Protein AF-0000000074206663 (afdb_homodimer)

Organism: NCBI:txid88382

Secondary structure (DSSP, 8-state):
---BGGGTSEES--EEETTSBHHHHHHHHHHHT-SEEEEEETTEEEEEEEHHIIIIIIGGGT--TT-BGGGTS-S----B-TTSBHHHHHHHHHHHT-SEEEEEETTEEEEEEETGGGT----THHHHHHHHT-----/---BGGGTSEES--EEETTSBHHHHHHHHHHHT-SEEEEEETTEEEEEEEHHIIIIIIGGGT--TT-BGGGTS-S----B-TTSBHHHHHHHHHHHT-SEEEEEETTEEEEEEETGGGT----THHHHHHHHT-----

pLDDT: mean 84.91, std 20.39, range [25.02, 98.88]

Solvent-accessible surface area (backbone atoms only — not comparable to full-atom values): 14774 Å² total; per-residue (Å²): 132,86,62,27,33,62,77,50,36,47,65,71,51,55,70,42,51,34,79,36,28,39,25,58,51,19,36,52,26,47,76,67,71,45,60,60,32,39,28,20,62,85,66,39,76,40,32,54,41,35,40,57,40,50,28,46,59,21,25,37,69,69,41,40,47,76,36,41,40,49,81,54,36,50,75,83,49,61,68,39,47,44,79,42,42,40,69,58,51,51,51,53,28,59,75,68,70,48,61,64,32,47,22,32,58,88,66,39,70,52,19,38,38,38,61,74,56,54,66,60,72,63,64,71,55,55,71,54,45,69,60,59,65,66,65,76,82,124,131,85,61,27,34,62,77,48,35,48,64,70,52,55,70,41,52,33,78,37,29,39,25,57,51,20,36,51,26,47,77,67,70,45,61,60,32,38,26,20,62,84,66,40,76,39,32,54,40,37,41,56,40,50,28,47,59,21,25,36,68,71,40,41,48,76,34,40,40,49,80,55,35,49,73,82,48,61,69,39,48,44,78,42,41,38,68,60,50,49,50,52,28,60,75,65,70,48,60,63,31,46,22,33,59,89,65,38,70,50,18,38,36,39,60,74,56,53,65,60,72,63,64,72,55,54,71,52,44,68,61,58,64,64,65,77,82,122

Foldseek 3Di:
DFDWQLNQFAWDFAADEQFDWPQVVVVSCVVVVHQKHFYDDVLATQAMDGVVQCVVVAVVVPHDGGDGNNSRGDRPADEAERGHGLVVVLVVCVVVVHFKHFHDDPSDGTGMDGNVSSVPPPVPVVVVVVVPPPPPPD/DFDWQLNQFAWDFAADEQFDWPQVVVVSCVVVVHQKHFYDDVLATQAMDGVVQCVVVAVVVPHDGGDGNNSRGDRPADEAERGHGLVVVLVVCVVVVHFKHFHDDPSDGTGMDGNVSSVPPPVPCVVVVVVPPPPPPD

Radius of gyration: 21.11 Å; Cα contacts (8 Å, |Δi|>4): 535; chains: 2; bounding box: 47×52×62 Å

InterPro domains:
  IPR000644 CBS domain [PF00571] (5-55)
  IPR000644 CBS domain [PF00571] (69-119)
  IPR000644 CBS domain [PS51371] (9-65)
  IPR000644 CBS domain [PS51371] (73-131)
  IPR000644 CBS domain [SM00116] (12-59)
  IPR000644 CBS domain [SM00116] (76-123)
  IPR046342 CBS domain superfamily [G3DSA:3.10.580.10] (1-122)
  IPR046342 CBS domain superfamily [SSF54631] (4-118)
  IPR051257 Diverse Function CBS-Domain-Containing Protein [PTHR43080] (4-119)

Structure (mmCIF, N/CA/C/O backbone):
data_AF-0000000074206663-model_v1
#
loop_
_entity.id
_entity.type
_entity.pdbx_description
1 polymer 'CBS domain-containing protein'
#
loop_
_atom_site.group_PDB
_atom_site.id
_atom_site.type_symbol
_atom_site.label_atom_id
_atom_site.label_alt_id
_atom_site.label_comp_id
_atom_site.label_asym_id
_atom_site.label_entity_id
_atom_site.label_seq_id
_atom_site.pdbx_PDB_ins_code
_atom_site.Cartn_x
_atom_site.Cartn_y
_atom_site.Cartn_z
_atom_site.occupancy
_atom_site.B_iso_or_equiv
_atom_site.auth_seq_id
_atom_site.auth_comp_id
_atom_site.auth_asym_id
_atom_site.auth_atom_id
_atom_site.pdbx_PDB_model_num
ATOM 1 N N . MET A 1 1 ? 28.828 -16.859 -11.648 1 69 1 MET A N 1
ATOM 2 C CA . MET A 1 1 ? 27.531 -17.438 -11.977 1 69 1 MET A CA 1
ATOM 3 C C . MET A 1 1 ? 26.469 -16.344 -12.125 1 69 1 MET A C 1
ATOM 5 O O . MET A 1 1 ? 26.562 -15.297 -11.492 1 69 1 MET A O 1
ATOM 9 N N . VAL A 1 2 ? 25.625 -16.547 -13.227 1 87.75 2 VAL A N 1
ATOM 10 C CA . VAL A 1 2 ? 24.641 -15.508 -13.5 1 87.75 2 VAL A CA 1
ATOM 11 C C . VAL A 1 2 ? 23.562 -15.508 -12.406 1 87.75 2 VAL A C 1
ATOM 13 O O . VAL A 1 2 ? 23.109 -16.578 -11.984 1 87.75 2 VAL A O 1
ATOM 16 N N . GLN A 1 3 ? 23.359 -14.406 -11.797 1 93.81 3 GLN A N 1
ATOM 17 C CA . GLN A 1 3 ? 22.312 -14.297 -10.789 1 93.81 3 GLN A CA 1
ATOM 18 C C . GLN A 1 3 ? 20.938 -14.562 -11.391 1 93.81 3 GLN A C 1
ATOM 20 O O . GLN A 1 3 ? 20.594 -14.023 -12.453 1 93.81 3 GLN A O 1
ATOM 25 N N . THR A 1 4 ? 20.203 -15.469 -10.742 1 96.69 4 THR A N 1
ATOM 26 C CA . THR A 1 4 ? 18.875 -15.82 -11.242 1 96.69 4 THR A CA 1
ATOM 27 C C . THR A 1 4 ? 17.781 -15.227 -10.359 1 96.69 4 THR A C 1
ATOM 29 O O . THR A 1 4 ? 18.078 -14.664 -9.297 1 96.69 4 THR A O 1
ATOM 32 N N . VAL A 1 5 ? 16.531 -15.367 -10.82 1 96.81 5 VAL A N 1
ATOM 33 C CA . VAL A 1 5 ? 15.359 -14.891 -10.086 1 96.81 5 VAL A CA 1
ATOM 34 C C . VAL A 1 5 ? 15.281 -15.594 -8.734 1 96.81 5 VAL A C 1
ATOM 36 O O . VAL A 1 5 ? 14.969 -14.969 -7.719 1 96.81 5 VAL A O 1
ATOM 39 N N . ALA A 1 6 ? 15.625 -16.812 -8.672 1 96 6 ALA A N 1
ATOM 40 C CA . ALA A 1 6 ? 15.586 -17.594 -7.434 1 96 6 ALA A CA 1
ATOM 41 C C . ALA A 1 6 ? 16.5 -16.969 -6.375 1 96 6 ALA A C 1
ATOM 43 O O . ALA A 1 6 ? 16.219 -17.062 -5.18 1 96 6 ALA A O 1
ATOM 44 N N . ASP A 1 7 ? 17.453 -16.281 -6.785 1 95.56 7 ASP A N 1
ATOM 45 C CA . ASP A 1 7 ? 18.469 -15.727 -5.887 1 95.56 7 ASP A CA 1
ATOM 46 C C . ASP A 1 7 ? 17.969 -14.438 -5.242 1 95.56 7 ASP A C 1
ATOM 48 O O . ASP A 1 7 ? 18.5 -13.992 -4.227 1 95.56 7 ASP A O 1
ATOM 52 N N . VAL A 1 8 ? 16.906 -13.844 -5.84 1 94.81 8 VAL A N 1
ATOM 53 C CA . VAL A 1 8 ? 16.594 -12.484 -5.398 1 94.81 8 VAL A CA 1
ATOM 54 C C . VAL A 1 8 ? 15.117 -12.406 -4.992 1 94.81 8 VAL A C 1
ATOM 56 O O . VAL A 1 8 ? 14.695 -11.445 -4.344 1 94.81 8 VAL A O 1
ATOM 59 N N . MET A 1 9 ? 14.391 -13.391 -5.328 1 94.62 9 MET A N 1
ATOM 60 C CA . MET A 1 9 ? 12.953 -13.328 -5.082 1 94.62 9 MET A CA 1
ATOM 61 C C . MET A 1 9 ? 12.656 -13.477 -3.594 1 94.62 9 MET A C 1
ATOM 63 O O . MET A 1 9 ? 13.484 -13.977 -2.834 1 94.62 9 MET A O 1
ATOM 67 N N . THR A 1 10 ? 11.531 -12.984 -3.209 1 92.19 10 THR A N 1
ATOM 68 C CA . THR A 1 10 ? 10.961 -13.336 -1.915 1 92.19 10 THR A CA 1
ATOM 69 C C . THR A 1 10 ? 10.273 -14.695 -1.982 1 92.19 10 THR A C 1
ATOM 71 O O . THR A 1 10 ? 9.281 -14.859 -2.697 1 92.19 10 THR A O 1
ATOM 74 N N . PRO A 1 11 ? 10.727 -15.617 -1.233 1 93.62 11 PRO A N 1
ATOM 75 C CA . PRO A 1 11 ? 10.18 -16.969 -1.342 1 93.62 11 PRO A CA 1
ATOM 76 C C . PRO A 1 11 ? 8.891 -17.156 -0.549 1 93.62 11 PRO A C 1
ATOM 78 O O . PRO A 1 11 ? 8.547 -16.312 0.288 1 93.62 11 PRO A O 1
ATOM 81 N N . ALA A 1 12 ? 8.109 -18.281 -0.89 1 91.25 12 ALA A N 1
ATOM 82 C CA . ALA A 1 12 ? 6.922 -18.75 -0.179 1 91.25 12 ALA A CA 1
ATOM 83 C C . ALA A 1 12 ? 5.871 -17.641 -0.071 1 91.25 12 ALA A C 1
ATOM 85 O O . ALA A 1 12 ? 5.438 -17.297 1.03 1 91.25 12 ALA A O 1
ATOM 86 N N . PRO A 1 13 ? 5.469 -17.281 -1.243 1 93.81 13 PRO A N 1
ATOM 87 C CA . PRO A 1 13 ? 4.469 -16.219 -1.229 1 93.81 13 PRO A CA 1
ATOM 88 C C . PRO A 1 13 ? 3.123 -16.672 -0.667 1 93.8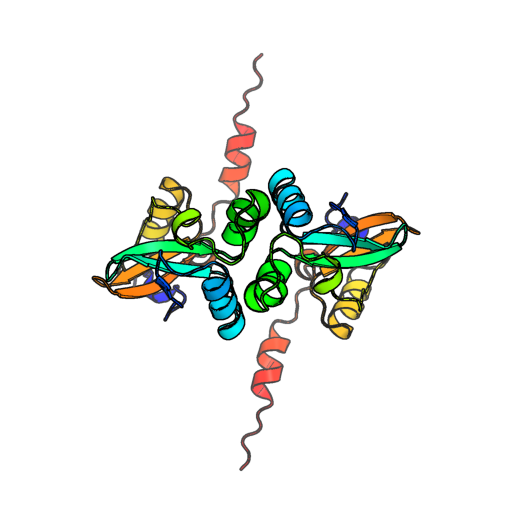1 13 PRO A C 1
ATOM 90 O O . PRO A 1 13 ? 2.756 -17.844 -0.81 1 93.81 13 PRO A O 1
ATOM 93 N N . THR A 1 14 ? 2.432 -15.797 -0.02 1 96 14 THR A N 1
ATOM 94 C CA . THR A 1 14 ? 1.049 -16.078 0.354 1 96 14 THR A CA 1
ATOM 95 C C . THR A 1 14 ? 0.145 -16.062 -0.876 1 96 14 THR A C 1
ATOM 97 O O . THR A 1 14 ? 0.248 -15.172 -1.722 1 96 14 THR A O 1
ATOM 100 N N . THR A 1 15 ? -0.724 -17.062 -0.984 1 95.38 15 THR A N 1
ATOM 101 C CA . THR A 1 15 ? -1.604 -17.188 -2.143 1 95.38 15 THR A CA 1
ATOM 102 C C . THR A 1 15 ? -3.064 -17.047 -1.73 1 95.38 15 THR A C 1
ATOM 104 O O . THR A 1 15 ? -3.402 -17.188 -0.553 1 95.38 15 THR A O 1
ATOM 107 N N . ILE A 1 16 ? -3.885 -16.719 -2.738 1 96.56 16 ILE A N 1
ATOM 108 C CA . ILE A 1 16 ? -5.32 -16.578 -2.516 1 96.56 16 ILE A CA 1
ATOM 109 C C . ILE A 1 16 ? -6.078 -16.984 -3.779 1 96.56 16 ILE A C 1
ATOM 111 O O . ILE A 1 16 ? -5.594 -16.781 -4.895 1 96.56 16 ILE A O 1
ATOM 115 N N . GLY A 1 17 ? -7.23 -17.578 -3.578 1 95.88 17 GLY A N 1
ATOM 116 C CA . GLY A 1 17 ? -8.07 -17.906 -4.719 1 95.88 17 GLY A CA 1
ATOM 117 C C . GLY A 1 17 ? -8.797 -16.703 -5.289 1 95.88 17 GLY A C 1
ATOM 118 O O . GLY A 1 17 ? -9.219 -15.812 -4.539 1 95.88 17 GLY A O 1
ATOM 119 N N . MET A 1 18 ? -9.039 -16.703 -6.621 1 94.19 18 MET A N 1
ATOM 120 C CA . MET A 1 18 ? -9.688 -15.586 -7.289 1 94.19 18 MET A CA 1
ATOM 121 C C . MET A 1 18 ? -11.125 -15.422 -6.812 1 94.19 18 MET A C 1
ATOM 123 O O . MET A 1 18 ? -11.703 -14.336 -6.941 1 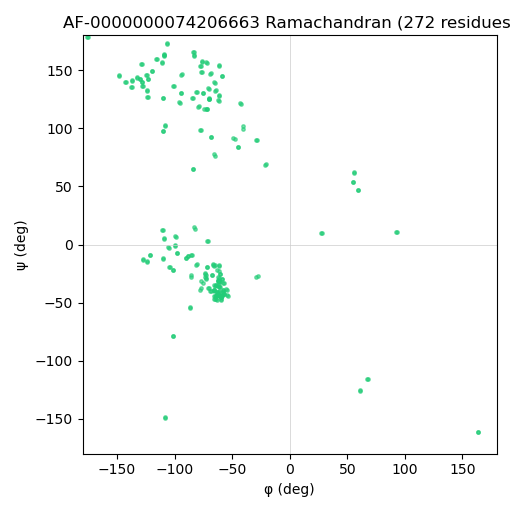94.19 18 MET A O 1
ATOM 127 N N . SER A 1 19 ? -11.656 -16.469 -6.191 1 96.94 19 SER A N 1
ATOM 128 C CA . SER A 1 19 ? -13.055 -16.438 -5.785 1 96.94 19 SER A CA 1
ATOM 129 C C . SER A 1 19 ? -13.195 -16.094 -4.305 1 96.94 19 SER A C 1
ATOM 131 O O . SER A 1 19 ? -14.305 -16.047 -3.775 1 96.94 19 SER A O 1
ATOM 133 N N . GLU A 1 20 ? -12.109 -15.914 -3.676 1 97.88 20 GLU A N 1
ATOM 134 C CA . GLU A 1 20 ? -12.156 -15.484 -2.281 1 97.88 20 GLU A CA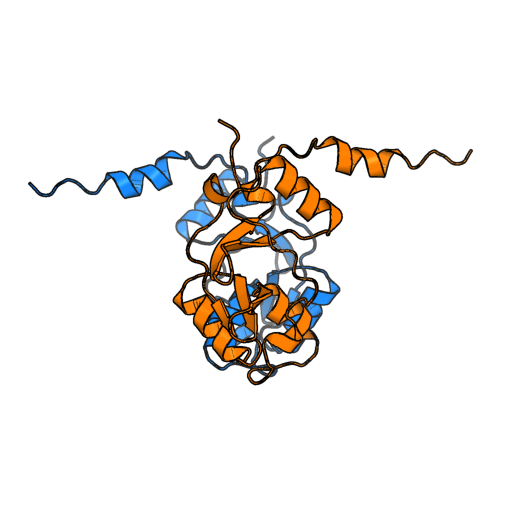 1
ATOM 135 C C . GLU A 1 20 ? -12.5 -14.008 -2.172 1 97.88 20 GLU A C 1
ATOM 137 O O . GLU A 1 20 ? -12.32 -13.25 -3.129 1 97.88 20 GLU A O 1
ATOM 142 N N . THR A 1 21 ? -13.008 -13.602 -1.011 1 98.69 21 THR A N 1
ATOM 143 C CA . THR A 1 21 ? -13.531 -12.25 -0.827 1 98.69 21 THR A CA 1
ATOM 144 C C . THR A 1 21 ? -12.406 -11.273 -0.493 1 98.69 21 THR A C 1
ATOM 146 O O . THR A 1 21 ? -11.297 -11.695 -0.164 1 98.69 21 THR A O 1
ATOM 149 N N . PHE A 1 22 ? -12.742 -10.055 -0.61 1 98.69 22 PHE A N 1
ATOM 150 C CA . PHE A 1 22 ? -11.836 -9 -0.177 1 98.69 22 PHE A CA 1
ATOM 151 C C . PHE A 1 22 ? -11.477 -9.164 1.293 1 98.69 22 PHE A C 1
ATOM 153 O O . PHE A 1 22 ? -10.32 -8.969 1.677 1 98.69 22 PHE A O 1
ATOM 160 N N . GLN A 1 23 ? -12.438 -9.477 2.088 1 98.88 23 GLN A N 1
ATOM 161 C CA . GLN A 1 23 ? -12.141 -9.641 3.51 1 98.88 23 GLN A CA 1
ATOM 162 C C . GLN A 1 23 ? -11.156 -10.781 3.744 1 98.88 23 GLN A C 1
ATOM 164 O O . GLN A 1 23 ? -10.242 -10.656 4.562 1 98.88 23 GLN A O 1
ATOM 169 N N . ALA A 1 24 ? -11.383 -11.867 3.066 1 98.75 24 ALA A N 1
ATOM 170 C CA . ALA A 1 24 ? -10.453 -12.984 3.195 1 98.75 24 ALA A CA 1
ATOM 171 C C . ALA A 1 24 ? -9.039 -12.578 2.791 1 98.75 24 ALA A C 1
ATOM 173 O O . ALA A 1 24 ? -8.062 -12.945 3.451 1 98.75 24 ALA A O 1
ATOM 174 N N . ALA A 1 25 ? -8.977 -11.875 1.706 1 98.56 25 ALA A N 1
ATOM 175 C CA . ALA A 1 25 ? -7.684 -11.375 1.254 1 98.56 25 ALA A CA 1
ATOM 176 C C . ALA A 1 25 ? -7.047 -10.477 2.309 1 98.56 25 ALA A C 1
ATOM 178 O O . ALA A 1 25 ? -5.863 -10.625 2.631 1 98.56 25 ALA A O 1
ATOM 179 N N . ALA A 1 26 ? -7.805 -9.578 2.82 1 98.75 26 ALA A N 1
ATOM 180 C CA . ALA A 1 26 ? -7.316 -8.648 3.832 1 98.75 26 ALA A CA 1
ATOM 181 C C . ALA A 1 26 ? -6.852 -9.391 5.082 1 98.75 26 ALA A C 1
ATOM 183 O O . ALA A 1 26 ? -5.828 -9.039 5.676 1 98.75 26 ALA A O 1
ATOM 184 N N . ARG A 1 27 ? -7.543 -10.375 5.484 1 98.81 27 ARG A N 1
ATOM 185 C CA . ARG A 1 27 ? -7.156 -11.172 6.641 1 98.81 27 ARG A CA 1
ATOM 186 C C . ARG A 1 27 ? -5.828 -11.875 6.402 1 98.81 27 ARG A C 1
ATOM 188 O O . ARG A 1 27 ? -4.98 -11.938 7.297 1 98.81 27 ARG A O 1
ATOM 195 N N . ALA A 1 28 ? -5.699 -12.406 5.254 1 98.44 28 ALA A N 1
ATOM 196 C CA . ALA A 1 28 ? -4.434 -13.047 4.906 1 98.44 28 ALA A CA 1
ATOM 197 C C . ALA A 1 28 ? -3.281 -12.055 4.957 1 98.44 28 ALA A C 1
ATOM 199 O O . ALA A 1 28 ? -2.207 -12.359 5.477 1 98.44 28 ALA A O 1
ATOM 200 N N . MET A 1 29 ? -3.512 -10.891 4.414 1 97.88 29 MET A N 1
ATOM 201 C CA . MET A 1 29 ? -2.486 -9.852 4.426 1 97.88 29 MET A CA 1
ATOM 202 C C . MET A 1 29 ? -2.131 -9.453 5.852 1 97.88 29 MET A C 1
ATOM 204 O O . MET A 1 29 ? -0.955 -9.281 6.18 1 97.88 29 MET A O 1
ATOM 208 N N . ALA A 1 30 ? -3.084 -9.32 6.652 1 97.81 30 ALA A N 1
ATOM 209 C CA . ALA A 1 30 ? -2.854 -8.969 8.047 1 97.81 30 ALA A CA 1
ATOM 210 C C . ALA A 1 30 ? -2.104 -10.07 8.781 1 97.81 30 ALA A C 1
ATOM 212 O O . ALA A 1 30 ? -1.128 -9.805 9.492 1 97.81 30 ALA A O 1
ATOM 213 N N . ALA A 1 31 ? -2.531 -11.242 8.602 1 97.69 31 ALA A N 1
ATOM 214 C CA . ALA A 1 31 ? -1.982 -12.391 9.312 1 97.69 31 ALA A CA 1
ATOM 215 C C . ALA A 1 31 ? -0.521 -12.625 8.945 1 97.69 31 ALA A C 1
ATOM 217 O O . ALA A 1 31 ? 0.291 -13 9.789 1 97.69 31 ALA A O 1
ATOM 218 N N . HIS A 1 32 ? -0.145 -12.375 7.73 1 95.81 32 HIS A N 1
ATOM 219 C CA . HIS A 1 32 ? 1.196 -12.688 7.246 1 95.81 32 HIS A CA 1
ATOM 220 C C . HIS A 1 32 ? 2.035 -11.422 7.102 1 95.81 32 HIS A C 1
ATOM 222 O O . HIS A 1 32 ? 3.203 -11.484 6.715 1 95.81 32 HIS A O 1
ATOM 228 N N . ASP A 1 33 ? 1.437 -10.352 7.371 1 94.81 33 ASP A N 1
ATOM 229 C CA . ASP A 1 33 ? 2.076 -9.047 7.281 1 94.81 33 ASP A CA 1
ATOM 230 C C . ASP A 1 33 ? 2.676 -8.82 5.895 1 94.81 33 ASP A C 1
ATOM 232 O O . ASP A 1 33 ? 3.861 -8.5 5.77 1 94.81 33 ASP A O 1
ATOM 236 N N . VAL A 1 34 ? 1.835 -8.984 4.875 1 93.5 34 VAL A N 1
ATOM 237 C CA . VAL A 1 34 ? 2.225 -8.766 3.486 1 93.5 34 VAL A CA 1
ATOM 238 C C . VAL A 1 34 ? 1.224 -7.836 2.807 1 93.5 34 VAL A C 1
ATOM 240 O O . VAL A 1 34 ? 0.056 -7.777 3.199 1 93.5 34 VAL A O 1
ATOM 243 N N . GLY A 1 35 ? 1.688 -7.141 1.742 1 93.5 35 GLY A N 1
ATOM 244 C CA . GLY A 1 35 ? 0.831 -6.23 1 1 93.5 35 GLY A CA 1
ATOM 245 C C . GLY A 1 35 ? 0.473 -6.742 -0.383 1 93.5 35 GLY A C 1
ATOM 246 O O . GLY A 1 35 ? -0.115 -6.016 -1.187 1 93.5 35 GLY A O 1
ATOM 247 N N . ALA A 1 36 ? 0.921 -7.996 -0.634 1 92.81 36 ALA A N 1
ATOM 248 C CA . ALA A 1 36 ? 0.657 -8.617 -1.928 1 92.81 36 ALA A CA 1
ATOM 249 C C . ALA A 1 36 ? 0.364 -10.109 -1.769 1 92.81 36 ALA A C 1
ATOM 251 O O . ALA A 1 36 ? 1.005 -10.789 -0.966 1 92.81 36 ALA A O 1
ATOM 252 N N . LEU A 1 37 ? -0.614 -10.539 -2.547 1 94.75 37 LEU A N 1
ATOM 253 C CA . LEU A 1 37 ? -0.96 -11.953 -2.621 1 94.75 37 LEU A CA 1
ATOM 254 C C . LEU A 1 37 ? -0.879 -12.461 -4.059 1 94.75 37 LEU A C 1
ATOM 256 O O . LEU A 1 37 ? -1.262 -11.75 -4.992 1 94.75 37 LEU A O 1
ATOM 260 N N . VAL A 1 38 ? -0.417 -13.656 -4.191 1 93.62 38 VAL A N 1
ATOM 261 C CA . VAL A 1 38 ? -0.498 -14.32 -5.488 1 93.62 38 VAL A CA 1
ATOM 262 C C . VAL A 1 38 ? -1.895 -14.906 -5.684 1 93.62 38 VAL A C 1
ATOM 264 O O . VAL A 1 38 ? -2.396 -15.625 -4.824 1 93.62 38 VAL A O 1
ATOM 267 N N . VAL A 1 39 ? -2.449 -14.617 -6.844 1 94.38 39 VAL A N 1
ATOM 268 C CA . VAL A 1 39 ? -3.826 -15.031 -7.098 1 94.38 39 VAL A CA 1
ATOM 269 C C . VAL A 1 39 ? -3.836 -16.297 -7.953 1 94.38 39 VAL A C 1
ATOM 271 O O . VAL A 1 39 ? -3.123 -16.375 -8.953 1 94.38 39 VAL A O 1
ATOM 274 N N . ARG A 1 40 ? -4.719 -17.188 -7.504 1 92.94 40 ARG A N 1
ATOM 275 C CA . ARG A 1 40 ? -4.812 -18.438 -8.242 1 92.94 40 ARG A CA 1
ATOM 276 C C . ARG A 1 40 ? -6.242 -18.703 -8.695 1 92.94 40 ARG A C 1
ATOM 278 O O . ARG A 1 40 ? -7.195 -18.297 -8.031 1 92.94 40 ARG A O 1
ATOM 285 N N . ALA A 1 41 ? -6.359 -19.328 -9.875 1 91.12 41 ALA A N 1
ATOM 286 C CA . ALA A 1 41 ? -7.555 -20.031 -10.336 1 91.12 41 ALA A CA 1
ATOM 287 C C . ALA A 1 41 ? -7.336 -21.531 -10.367 1 91.12 41 ALA A C 1
ATOM 289 O O . ALA A 1 41 ? -6.762 -22.062 -11.328 1 91.12 41 ALA A O 1
ATOM 290 N N . GLY A 1 42 ? -7.801 -22.25 -9.289 1 89.31 42 GLY A N 1
ATOM 291 C CA . GLY A 1 42 ? -7.363 -23.625 -9.133 1 89.31 42 GLY A CA 1
ATOM 292 C C . GLY A 1 42 ? -5.859 -23.766 -8.969 1 89.31 42 GLY A C 1
ATOM 293 O O . GLY A 1 42 ? -5.266 -23.109 -8.109 1 89.31 42 GLY A O 1
ATOM 294 N N . PRO A 1 43 ? -5.207 -24.531 -9.742 1 88.06 43 PRO A N 1
ATOM 295 C CA . PRO A 1 43 ? -3.76 -24.734 -9.625 1 88.06 43 PRO A CA 1
ATOM 296 C C . PRO A 1 43 ? -2.957 -23.672 -10.375 1 88.06 43 PRO A C 1
ATOM 298 O O . PRO A 1 43 ? -1.733 -23.609 -10.234 1 88.06 43 PRO A O 1
ATOM 301 N N . THR A 1 44 ? -3.654 -22.922 -11.109 1 87.94 44 THR A N 1
ATOM 302 C CA . THR A 1 44 ? -2.971 -22 -12.016 1 87.94 44 THR A CA 1
ATOM 303 C C . THR A 1 44 ? -2.809 -20.625 -11.367 1 87.94 44 THR A C 1
ATOM 305 O O . THR A 1 44 ? -3.758 -20.094 -10.789 1 87.94 44 THR A O 1
ATOM 308 N N . VAL A 1 45 ? -1.591 -20.125 -11.422 1 91.38 45 VAL A N 1
ATOM 309 C CA . VAL A 1 45 ? -1.339 -18.75 -11.008 1 91.38 45 VAL A CA 1
ATOM 310 C C . VAL A 1 45 ? -1.846 -17.781 -12.078 1 91.38 45 VAL A C 1
ATOM 312 O O . VAL A 1 45 ? -1.506 -17.922 -13.25 1 91.38 45 VAL A O 1
ATOM 315 N N . ILE A 1 46 ? -2.643 -16.766 -11.617 1 87.88 46 ILE A N 1
ATOM 316 C CA . ILE A 1 46 ? -3.223 -15.906 -12.648 1 87.88 46 ILE A CA 1
ATOM 317 C C . ILE A 1 46 ? -2.795 -14.461 -12.414 1 87.88 46 ILE A C 1
ATOM 319 O O . ILE A 1 46 ? -3.076 -13.586 -13.234 1 87.88 46 ILE A O 1
ATOM 323 N N . GLY A 1 47 ? -2.127 -14.164 -11.227 1 88.94 47 GLY A N 1
ATOM 324 C CA . GLY A 1 47 ? -1.665 -12.797 -11.047 1 88.94 47 GLY A CA 1
ATOM 325 C C . GLY A 1 47 ? -1.328 -12.469 -9.602 1 88.94 47 GLY A C 1
ATOM 326 O O . GLY A 1 47 ? -0.975 -13.359 -8.828 1 88.94 47 GLY A O 1
ATOM 327 N N . ILE A 1 48 ? -1.312 -11.094 -9.406 1 91.75 48 ILE A N 1
ATOM 328 C CA . ILE A 1 48 ? -1.028 -10.555 -8.086 1 91.75 48 ILE A CA 1
ATOM 329 C C . ILE A 1 48 ? -2.094 -9.523 -7.707 1 91.75 48 ILE A C 1
ATOM 331 O O . ILE A 1 48 ? -2.611 -8.812 -8.57 1 91.75 48 ILE A O 1
ATOM 335 N N . VAL A 1 49 ? -2.473 -9.523 -6.426 1 93.44 49 VAL A N 1
ATOM 336 C CA . VAL A 1 49 ? -3.316 -8.461 -5.887 1 93.44 49 VAL A CA 1
ATOM 337 C C . VAL A 1 49 ? -2.623 -7.809 -4.691 1 93.44 49 VAL A C 1
ATOM 339 O O . VAL A 1 49 ? -2.035 -8.5 -3.854 1 93.44 49 VAL A O 1
ATOM 342 N N . THR A 1 50 ? -2.631 -6.504 -4.719 1 93.5 50 THR A N 1
ATOM 343 C CA . THR A 1 50 ? -2.008 -5.77 -3.625 1 93.5 50 THR A CA 1
ATOM 344 C C . THR A 1 50 ? -3.066 -5.082 -2.766 1 93.5 50 THR A C 1
ATOM 346 O O . THR A 1 50 ? -4.23 -4.992 -3.158 1 93.5 50 THR A O 1
ATOM 349 N N . ASP A 1 51 ? -2.646 -4.711 -1.587 1 95.69 51 ASP A N 1
ATOM 350 C CA . ASP A 1 51 ? -3.549 -3.928 -0.747 1 95.69 51 ASP A CA 1
ATOM 351 C C . ASP A 1 51 ? -3.984 -2.646 -1.454 1 95.69 51 ASP A C 1
ATOM 353 O O . ASP A 1 51 ? -5.148 -2.248 -1.367 1 95.69 51 ASP A O 1
ATOM 357 N N . ARG A 1 52 ? -3.098 -2.127 -2.242 1 93.81 52 ARG A N 1
ATOM 358 C CA . ARG A 1 52 ? -3.469 -0.947 -3.016 1 93.81 52 ARG A CA 1
ATOM 359 C C . ARG A 1 52 ? -4.555 -1.276 -4.031 1 93.81 52 ARG A C 1
ATOM 361 O O . ARG A 1 52 ? -5.473 -0.481 -4.246 1 93.81 52 ARG A O 1
ATOM 368 N N . ASP A 1 53 ? -4.5 -2.389 -4.652 1 93.88 53 ASP A N 1
ATOM 369 C CA . ASP A 1 53 ? -5.527 -2.797 -5.605 1 93.88 53 ASP A CA 1
ATOM 370 C C . ASP A 1 53 ? -6.902 -2.855 -4.941 1 93.88 53 ASP A C 1
ATOM 372 O O . ASP A 1 53 ? -7.895 -2.41 -5.516 1 93.88 53 ASP A O 1
ATOM 376 N N . LEU A 1 54 ? -6.949 -3.396 -3.768 1 97.81 54 LEU A N 1
ATOM 377 C CA . LEU A 1 54 ? -8.219 -3.512 -3.053 1 97.81 54 LEU A CA 1
ATOM 378 C C . LEU A 1 54 ? -8.812 -2.135 -2.773 1 97.81 54 LEU A C 1
ATOM 380 O O . LEU A 1 54 ? -10.031 -1.969 -2.779 1 97.81 54 LEU A O 1
ATOM 384 N N . VAL A 1 55 ? -7.934 -1.22 -2.613 1 98 55 VAL A N 1
ATOM 385 C CA . VAL A 1 55 ? -8.383 0.119 -2.246 1 98 55 VAL A CA 1
ATOM 386 C C . VAL A 1 55 ? -8.727 0.913 -3.506 1 98 55 VAL A C 1
ATOM 388 O O . VAL A 1 55 ? -9.867 1.329 -3.691 1 98 55 VAL A O 1
ATOM 391 N N . VAL A 1 56 ? -7.82 1.011 -4.441 1 97.06 56 VAL A N 1
ATOM 392 C CA . VAL A 1 56 ? -7.961 1.973 -5.531 1 97.06 56 VAL A CA 1
ATOM 393 C C . VAL A 1 56 ? -8.797 1.363 -6.652 1 97.06 56 VAL A C 1
ATOM 395 O O . VAL A 1 56 ? -9.477 2.082 -7.387 1 97.06 56 VAL A O 1
ATOM 398 N N . ARG A 1 57 ? -8.789 0.114 -6.754 1 96.12 57 ARG A N 1
ATOM 399 C CA . ARG A 1 57 ? -9.578 -0.529 -7.797 1 96.12 57 ARG A CA 1
ATOM 400 C C . ARG A 1 57 ? -10.828 -1.18 -7.211 1 96.12 57 ARG A C 1
ATOM 402 O O . ARG A 1 57 ? -11.758 -1.516 -7.941 1 96.12 57 ARG A O 1
ATOM 409 N N . GLY A 1 58 ? -10.82 -1.416 -5.926 1 98.12 58 GLY A N 1
ATOM 410 C CA . GLY A 1 58 ? -11.945 -2.059 -5.266 1 98.12 58 GLY A CA 1
ATOM 411 C C . GLY A 1 58 ? -12.844 -1.081 -4.527 1 98.12 58 GLY A C 1
ATOM 412 O O . GLY A 1 58 ? -13.852 -0.618 -5.074 1 98.12 58 GLY A O 1
ATOM 413 N N . LEU A 1 59 ? -12.383 -0.667 -3.33 1 98.62 59 LEU A N 1
ATOM 414 C CA . LEU A 1 59 ? -13.172 0.217 -2.477 1 98.62 59 LEU A CA 1
ATOM 415 C C . LEU A 1 59 ? -13.578 1.479 -3.23 1 98.62 59 LEU A C 1
ATOM 417 O O . LEU A 1 59 ? -14.727 1.924 -3.129 1 98.62 59 LEU A O 1
ATOM 421 N N . ALA A 1 60 ? -12.672 2.027 -3.939 1 98.56 60 ALA A N 1
ATOM 422 C CA . ALA A 1 60 ? -12.945 3.264 -4.668 1 98.56 60 ALA A CA 1
ATOM 423 C C . ALA A 1 60 ? -14.094 3.082 -5.652 1 98.56 60 ALA A C 1
ATOM 425 O O . ALA A 1 60 ? -14.859 4.02 -5.906 1 98.56 60 ALA A O 1
ATOM 426 N N . GLU A 1 61 ? -14.234 1.857 -6.133 1 98.19 61 GLU A N 1
ATOM 427 C CA . GLU A 1 61 ? -15.242 1.564 -7.145 1 98.19 61 GLU A CA 1
ATOM 428 C C . GLU A 1 61 ? -16.484 0.943 -6.52 1 98.19 61 GLU A C 1
ATOM 430 O O . GLU A 1 61 ? -17.359 0.441 -7.23 1 98.19 61 GLU A O 1
ATOM 435 N N . GLY A 1 62 ? -16.562 0.891 -5.254 1 98.44 62 GLY A N 1
ATOM 436 C CA . GLY A 1 62 ? -17.766 0.471 -4.559 1 98.44 62 GLY A CA 1
ATOM 437 C C . GLY A 1 62 ? -17.781 -1.014 -4.246 1 98.44 62 GLY A C 1
ATOM 438 O O . GLY A 1 62 ? -18.828 -1.561 -3.877 1 98.44 62 GLY A O 1
ATOM 439 N N . LEU A 1 63 ? -16.656 -1.658 -4.43 1 98.12 63 LEU A N 1
ATOM 440 C CA . LEU A 1 63 ? -16.562 -3.061 -4.043 1 98.12 63 LEU A CA 1
ATOM 441 C C . LEU A 1 63 ? -16.219 -3.191 -2.562 1 98.12 63 LEU A C 1
ATOM 443 O O . LEU A 1 63 ? -15.242 -2.602 -2.09 1 98.12 63 LEU A O 1
ATOM 447 N N . GLY A 1 64 ? -17.031 -3.949 -1.812 1 97.19 64 GLY A N 1
ATOM 448 C CA . GLY A 1 64 ? -16.859 -4.051 -0.371 1 97.19 64 GLY A CA 1
ATOM 449 C C . GLY A 1 64 ? -16.328 -5.398 0.076 1 97.19 64 GLY A C 1
ATOM 450 O O . GLY A 1 64 ? -15.609 -6.066 -0.667 1 97.19 64 GLY A O 1
ATOM 451 N N . LEU A 1 65 ? -16.703 -5.832 1.233 1 98.31 65 LEU A N 1
ATOM 452 C CA . LEU A 1 65 ? -16.172 -6.996 1.934 1 98.31 65 LEU A CA 1
ATOM 453 C C . LEU A 1 65 ? -16.438 -8.273 1.137 1 98.31 65 LEU A C 1
ATOM 455 O O . LEU A 1 65 ? -15.578 -9.164 1.099 1 98.31 65 LEU A O 1
ATOM 459 N N . GLU A 1 66 ? -17.453 -8.273 0.463 1 98.19 66 GLU A N 1
ATOM 460 C CA . GLU A 1 66 ? -17.906 -9.523 -0.135 1 98.19 66 GLU A CA 1
ATOM 461 C C . GLU A 1 66 ? -17.469 -9.633 -1.593 1 98.19 66 GLU A C 1
ATOM 463 O O . GLU A 1 66 ? -17.672 -10.664 -2.232 1 98.19 66 GLU A O 1
ATOM 468 N N . ALA A 1 67 ? -16.906 -8.594 -2.139 1 98.12 67 ALA A N 1
ATOM 469 C CA . ALA A 1 67 ? -16.391 -8.68 -3.504 1 98.12 67 ALA A CA 1
ATOM 470 C C . ALA A 1 67 ? -15.289 -9.727 -3.607 1 98.12 67 ALA A C 1
ATOM 472 O O . ALA A 1 67 ? -14.609 -10.031 -2.621 1 98.12 67 ALA A O 1
ATOM 473 N N . MET A 1 68 ? -15.164 -10.25 -4.82 1 97.75 68 MET A N 1
ATOM 474 C CA . MET A 1 68 ? -14.172 -11.297 -5.035 1 97.75 68 MET A CA 1
ATOM 475 C C . MET A 1 68 ? -12.852 -10.703 -5.52 1 97.75 68 MET A C 1
ATOM 477 O O . MET A 1 68 ? -12.844 -9.75 -6.297 1 97.75 68 MET A O 1
ATOM 481 N N . VAL A 1 69 ? -11.789 -11.352 -5.109 1 97.25 69 VAL A N 1
ATOM 482 C CA . VAL A 1 69 ? -10.43 -10.938 -5.445 1 97.25 69 VAL A CA 1
ATOM 483 C C . VAL A 1 69 ? -10.281 -10.836 -6.961 1 97.25 69 VAL A C 1
ATOM 485 O O . VAL A 1 69 ? -9.641 -9.906 -7.469 1 97.25 69 VAL A O 1
ATOM 488 N N . GLY A 1 70 ? -10.875 -11.727 -7.613 1 94.62 70 GLY A N 1
ATOM 489 C CA . GLY A 1 70 ? -10.758 -11.773 -9.062 1 94.62 70 GLY A CA 1
ATOM 490 C C . GLY A 1 70 ? -11.289 -10.531 -9.75 1 94.62 70 GLY A C 1
ATOM 491 O O . GLY A 1 70 ? -10.992 -10.281 -10.914 1 94.62 70 GLY A O 1
ATOM 492 N N . GLU A 1 71 ? -12.086 -9.75 -9.102 1 94.62 71 GLU A N 1
ATOM 493 C CA . GLU A 1 71 ? -12.672 -8.539 -9.672 1 94.62 71 GLU A CA 1
ATOM 494 C C . GLU A 1 71 ? -11.633 -7.441 -9.836 1 94.62 71 GLU A C 1
ATOM 496 O O . GLU A 1 71 ? -11.844 -6.488 -10.586 1 94.62 71 GLU A O 1
ATOM 501 N N . VAL A 1 72 ? -10.5 -7.586 -9.094 1 94.12 72 VAL A N 1
ATOM 502 C CA . VAL A 1 72 ? -9.508 -6.516 -9.164 1 94.12 72 VAL A CA 1
ATOM 503 C C . VAL A 1 72 ? -8.156 -7.094 -9.586 1 94.12 72 VAL A C 1
ATOM 505 O O . VAL A 1 72 ? -7.207 -6.348 -9.836 1 94.12 72 VAL A O 1
ATOM 508 N N . ALA A 1 73 ? -8.047 -8.367 -9.5 1 84.75 73 ALA A N 1
ATOM 509 C CA . ALA A 1 73 ? -6.773 -8.984 -9.867 1 84.75 73 ALA A CA 1
ATOM 510 C C . ALA A 1 73 ? -6.531 -8.898 -11.367 1 84.75 73 ALA A C 1
ATOM 512 O O . ALA A 1 73 ? -7.469 -8.992 -12.164 1 84.75 73 ALA A O 1
ATOM 513 N N . SER A 1 74 ? -5.262 -8.297 -11.672 1 66.69 74 SER A N 1
ATOM 514 C CA . SER A 1 74 ? -4.926 -8.125 -13.086 1 66.69 74 SER A CA 1
ATOM 515 C C . SER A 1 74 ? -4.836 -9.477 -13.797 1 66.69 74 SER A C 1
ATOM 517 O O . SER A 1 74 ? -4.418 -10.469 -13.203 1 66.69 74 SER A O 1
ATOM 519 N N . GLU A 1 75 ? -5.555 -9.734 -14.852 1 60.78 75 GLU A N 1
ATOM 520 C CA . GLU A 1 75 ? -5.516 -10.922 -15.695 1 60.78 75 GLU A CA 1
ATOM 521 C C . GLU A 1 75 ? -4.199 -11.016 -16.453 1 60.78 75 GLU A C 1
ATOM 523 O O . GLU A 1 75 ? -3.871 -12.062 -17.016 1 60.78 75 GLU A O 1
ATOM 528 N N . ASP A 1 76 ? -3.547 -9.945 -16.703 1 59.09 76 ASP A N 1
ATOM 529 C CA . ASP A 1 76 ? -2.402 -10.039 -17.609 1 59.09 76 ASP A CA 1
ATOM 530 C C . ASP A 1 76 ? -1.147 -10.477 -16.844 1 59.09 76 ASP A C 1
ATOM 532 O O . ASP A 1 76 ? -0.251 -9.672 -16.609 1 59.09 76 ASP A O 1
ATOM 536 N N . LEU A 1 77 ? -1.247 -11.672 -16.375 1 66.75 77 LEU A N 1
ATOM 537 C CA . LEU A 1 77 ? -0.281 -12.188 -15.414 1 66.75 77 LEU A CA 1
ATOM 538 C C . LEU A 1 77 ? 1.024 -12.57 -16.109 1 66.75 77 LEU A C 1
ATOM 540 O O . LEU A 1 77 ? 1.03 -13.391 -17.031 1 66.75 77 LEU A O 1
ATOM 544 N N . VAL A 1 78 ? 2.01 -11.805 -16.109 1 85.19 78 VAL A N 1
ATOM 545 C CA . VAL A 1 78 ? 3.381 -12.195 -16.406 1 85.19 78 VAL A CA 1
ATOM 546 C C . VAL A 1 78 ? 3.965 -12.977 -15.227 1 85.19 78 VAL A C 1
ATOM 548 O O . VAL A 1 78 ? 3.838 -12.555 -14.07 1 85.19 78 VAL A O 1
ATOM 551 N N . THR A 1 79 ? 4.266 -14.242 -15.602 1 92.81 79 THR A N 1
ATOM 552 C CA . THR A 1 79 ? 5.016 -15.031 -14.633 1 92.81 79 THR A CA 1
ATOM 553 C C . THR A 1 79 ? 6.434 -15.297 -15.125 1 92.81 79 THR A C 1
ATOM 555 O O . THR A 1 79 ? 6.695 -15.25 -16.328 1 92.81 79 THR A O 1
ATOM 558 N N . ILE A 1 80 ? 7.293 -15.547 -14.211 1 94.31 80 ILE A N 1
ATOM 559 C CA . ILE A 1 80 ? 8.68 -15.844 -14.57 1 94.31 80 ILE A CA 1
ATOM 560 C C . ILE A 1 80 ? 9.148 -17.078 -13.82 1 94.31 80 ILE A C 1
ATOM 562 O O . ILE A 1 80 ? 8.727 -17.328 -12.688 1 94.31 80 ILE A O 1
ATOM 566 N N . GLY A 1 81 ? 9.961 -17.859 -14.484 1 96.31 81 GLY A N 1
ATOM 567 C CA . GLY A 1 81 ? 10.562 -19.016 -13.828 1 96.31 81 GLY A CA 1
ATOM 568 C C . GLY A 1 81 ? 11.727 -18.641 -12.93 1 96.31 81 GLY A C 1
ATOM 569 O O . GLY A 1 81 ? 12.367 -17.609 -13.125 1 96.31 81 GLY A O 1
ATOM 570 N N . PRO A 1 82 ? 11.945 -19.516 -11.906 1 96.5 82 PRO A N 1
ATOM 571 C CA . PRO A 1 82 ? 13.023 -19.219 -10.961 1 96.5 82 PRO A CA 1
ATOM 572 C C . PRO A 1 82 ? 14.406 -19.266 -11.594 1 96.5 82 PRO A C 1
ATOM 574 O O . PRO A 1 82 ? 15.359 -18.672 -11.078 1 96.5 82 PRO A O 1
ATOM 577 N N . GLU A 1 83 ? 14.539 -19.875 -12.703 1 96.81 83 GLU A N 1
ATOM 578 C CA . GLU A 1 83 ? 15.844 -20.094 -13.328 1 96.81 83 GLU A CA 1
ATOM 579 C C . GLU A 1 83 ? 16.203 -18.938 -14.266 1 96.81 83 GLU A C 1
ATOM 581 O O . GLU A 1 83 ? 17.344 -18.844 -14.734 1 96.81 83 GLU A O 1
ATOM 586 N N . VAL A 1 84 ? 15.266 -18.125 -14.539 1 96.19 84 VAL A N 1
ATOM 587 C CA . VAL A 1 84 ? 15.461 -17.031 -15.484 1 96.19 84 VAL A CA 1
ATOM 588 C C . VAL A 1 84 ? 16.5 -16.047 -14.945 1 96.19 84 VAL A C 1
ATOM 590 O O . VAL A 1 84 ? 16.453 -15.68 -13.773 1 96.19 84 VAL A O 1
ATOM 593 N N . PRO A 1 85 ? 17.5 -15.641 -15.773 1 96.69 85 PRO A N 1
ATOM 594 C CA . PRO A 1 85 ? 18.453 -14.617 -15.344 1 96.69 85 PRO A CA 1
ATOM 595 C C . PRO A 1 85 ? 17.781 -13.305 -14.977 1 96.69 85 PRO A C 1
ATOM 597 O O . PRO A 1 85 ? 16.812 -12.891 -15.625 1 96.69 85 PRO A O 1
ATOM 600 N N . VAL A 1 86 ? 18.281 -12.586 -14 1 95.25 86 VAL A N 1
ATOM 601 C CA . VAL A 1 86 ? 17.703 -11.367 -13.445 1 95.25 86 VAL A CA 1
ATOM 602 C C . VAL A 1 86 ? 17.547 -10.328 -14.555 1 95.25 86 VAL A C 1
ATOM 604 O O . VAL A 1 86 ? 16.531 -9.625 -14.617 1 95.25 86 VAL A O 1
ATOM 607 N N . GLU A 1 87 ? 18.516 -10.25 -15.445 1 94.06 87 GLU A N 1
ATOM 608 C CA . GLU A 1 87 ? 18.469 -9.258 -16.516 1 94.06 87 GLU A CA 1
ATOM 609 C C . GLU A 1 87 ? 17.297 -9.531 -17.469 1 94.06 87 GLU A C 1
ATOM 611 O O . GLU A 1 87 ? 16.625 -8.602 -17.906 1 94.06 87 GLU A O 1
ATOM 616 N N . ALA A 1 88 ? 17.156 -10.781 -17.812 1 95.12 88 ALA A N 1
ATOM 617 C CA . ALA A 1 88 ? 16.047 -11.164 -18.672 1 95.12 88 ALA A CA 1
ATOM 618 C C . ALA A 1 88 ? 14.711 -10.898 -18 1 95.12 88 ALA A C 1
ATOM 620 O O . ALA A 1 88 ? 13.758 -10.453 -18.641 1 95.12 88 ALA A O 1
ATOM 621 N N . ALA A 1 89 ? 14.656 -11.195 -16.766 1 95 89 ALA A N 1
ATOM 622 C CA . ALA A 1 89 ? 13.445 -10.938 -15.992 1 95 89 ALA A CA 1
ATOM 623 C C . ALA A 1 89 ? 13.102 -9.453 -15.992 1 95 89 ALA A C 1
ATOM 625 O O . ALA A 1 89 ? 11.938 -9.078 -16.188 1 95 89 ALA A O 1
ATOM 626 N N . ALA A 1 90 ? 14.07 -8.648 -15.789 1 93.69 90 ALA A N 1
ATOM 627 C CA . ALA A 1 90 ? 13.867 -7.199 -15.789 1 93.69 90 ALA A CA 1
ATOM 628 C C . ALA A 1 90 ? 13.281 -6.73 -17.109 1 93.69 90 ALA A C 1
ATOM 630 O O . ALA A 1 90 ? 12.375 -5.891 -17.141 1 93.69 90 ALA A O 1
ATOM 631 N N . GLU A 1 91 ? 13.773 -7.297 -18.188 1 93.56 91 GLU A N 1
ATOM 632 C CA . GLU A 1 91 ? 13.289 -6.938 -19.516 1 93.56 91 GLU A CA 1
ATOM 633 C C . GLU A 1 91 ? 11.82 -7.32 -19.688 1 93.56 91 GLU A C 1
ATOM 635 O O . GLU A 1 91 ? 11.023 -6.535 -20.203 1 93.56 91 GLU A O 1
ATOM 640 N N . VAL A 1 92 ? 11.555 -8.484 -19.234 1 91.25 92 VAL A N 1
ATOM 641 C CA . VAL A 1 92 ? 10.172 -8.969 -19.312 1 91.25 92 VAL A CA 1
ATOM 642 C C . VAL A 1 92 ? 9.258 -8.023 -18.547 1 91.25 92 VAL A C 1
ATOM 644 O O . VAL A 1 92 ? 8.203 -7.621 -19.047 1 91.25 92 VAL A O 1
ATOM 647 N N . MET A 1 93 ? 9.656 -7.648 -17.406 1 90.19 93 MET A N 1
ATOM 648 C CA . MET A 1 93 ? 8.844 -6.816 -16.531 1 90.19 93 MET A CA 1
ATOM 649 C C . MET A 1 93 ? 8.688 -5.41 -17.094 1 90.19 93 MET A C 1
ATOM 651 O O . MET A 1 93 ? 7.598 -4.836 -17.062 1 90.19 93 MET A O 1
ATOM 655 N N . ARG A 1 94 ? 9.664 -4.879 -17.625 1 88.69 94 ARG A N 1
ATOM 656 C CA . ARG A 1 94 ? 9.609 -3.562 -18.25 1 88.69 94 ARG A CA 1
ATOM 657 C C . ARG A 1 94 ? 8.664 -3.561 -19.453 1 88.69 94 ARG A C 1
ATOM 659 O O . ARG A 1 94 ? 7.828 -2.664 -19.594 1 88.69 94 ARG A O 1
ATOM 666 N N . ASN A 1 95 ? 8.844 -4.574 -20.266 1 89.81 95 ASN A N 1
ATOM 667 C CA . ASN A 1 95 ? 8.016 -4.68 -21.469 1 89.81 95 ASN A CA 1
ATOM 668 C C . ASN A 1 95 ? 6.539 -4.828 -21.109 1 89.81 95 ASN A C 1
ATOM 670 O O . ASN A 1 95 ? 5.672 -4.301 -21.812 1 89.81 95 ASN A O 1
ATOM 674 N N . ALA A 1 96 ? 6.348 -5.527 -20.047 1 87.19 96 ALA A N 1
ATOM 675 C CA . ALA A 1 96 ? 4.969 -5.77 -19.625 1 87.19 96 ALA A CA 1
ATOM 676 C C . ALA A 1 96 ? 4.473 -4.652 -18.719 1 87.19 96 ALA A C 1
ATOM 678 O O . ALA A 1 96 ? 3.291 -4.613 -18.359 1 87.19 96 ALA A O 1
ATOM 679 N N . ALA A 1 97 ? 5.336 -3.781 -18.281 1 84.81 97 ALA A N 1
ATOM 680 C CA . ALA A 1 97 ? 5.031 -2.646 -17.406 1 84.81 97 ALA A CA 1
ATOM 681 C C . ALA A 1 97 ? 4.438 -3.113 -16.094 1 84.81 97 ALA A C 1
ATOM 683 O O . ALA A 1 97 ? 3.408 -2.596 -15.648 1 84.81 97 ALA A O 1
ATOM 684 N N . VAL A 1 98 ? 5.117 -4.141 -15.516 1 85.69 98 VAL A N 1
ATOM 685 C CA . VAL A 1 98 ? 4.699 -4.648 -14.219 1 85.69 98 VAL A CA 1
ATOM 686 C C . VAL A 1 98 ? 5.84 -4.492 -13.211 1 85.69 98 VAL A C 1
ATOM 688 O O . VAL A 1 98 ? 7.012 -4.652 -13.562 1 85.69 98 VAL A O 1
ATOM 691 N N . ARG A 1 99 ? 5.453 -4.285 -11.906 1 86.19 99 ARG A N 1
ATOM 692 C CA . ARG A 1 99 ? 6.465 -4.043 -10.883 1 86.19 99 ARG A CA 1
ATOM 693 C C . ARG A 1 99 ? 6.723 -5.301 -10.062 1 86.19 99 ARG A C 1
ATOM 695 O O . ARG A 1 99 ? 7.754 -5.414 -9.398 1 86.19 99 ARG A O 1
ATOM 702 N N . ARG A 1 100 ? 5.773 -6.137 -10.102 1 90.81 100 ARG A N 1
ATOM 703 C CA . ARG A 1 100 ? 5.898 -7.41 -9.398 1 90.81 100 ARG A CA 1
ATOM 704 C C . ARG A 1 100 ? 5.371 -8.555 -10.25 1 90.81 100 ARG A C 1
ATOM 706 O O . ARG A 1 100 ? 4.391 -8.398 -10.984 1 90.81 100 ARG A O 1
ATOM 713 N N . VAL A 1 101 ? 6.133 -9.672 -10.125 1 91.94 101 VAL A N 1
ATOM 714 C CA . VAL A 1 101 ? 5.75 -10.844 -10.906 1 91.94 101 VAL A CA 1
ATOM 715 C C . VAL A 1 101 ? 5.879 -12.102 -10.055 1 91.94 101 VAL A C 1
ATOM 717 O O . VAL A 1 101 ? 6.852 -12.258 -9.312 1 91.94 101 VAL A O 1
ATOM 720 N N . PRO A 1 102 ? 4.848 -12.977 -10.148 1 93.94 102 PRO A N 1
ATOM 721 C CA . PRO A 1 102 ? 5.027 -14.281 -9.5 1 93.94 102 PRO A CA 1
ATOM 722 C C . PRO A 1 102 ? 6.129 -15.117 -10.141 1 93.94 102 PRO A C 1
ATOM 724 O O . PRO A 1 102 ? 6.301 -15.086 -11.359 1 93.94 102 PRO A O 1
ATOM 727 N N . VAL A 1 103 ? 6.84 -15.719 -9.297 1 95.5 103 VAL A N 1
ATOM 728 C CA . VAL A 1 103 ? 7.789 -16.734 -9.742 1 95.5 103 VAL A CA 1
ATOM 729 C C . VAL A 1 103 ? 7.156 -18.109 -9.641 1 95.5 103 VAL A C 1
ATOM 731 O O . VAL A 1 103 ? 6.734 -18.531 -8.555 1 95.5 103 VAL A O 1
ATOM 734 N N . VAL A 1 104 ? 7.121 -18.781 -10.828 1 95.69 104 VAL A N 1
ATOM 735 C CA . VAL A 1 104 ? 6.379 -20.047 -10.883 1 95.69 104 VAL A CA 1
ATOM 736 C C . VAL A 1 104 ? 7.297 -21.172 -11.352 1 95.69 104 VAL A C 1
ATOM 738 O O . VAL A 1 104 ? 8.055 -21 -12.312 1 95.69 104 VAL A O 1
ATOM 741 N N . ASP A 1 105 ? 7.297 -22.172 -10.547 1 94.75 105 ASP A N 1
ATOM 742 C CA . ASP A 1 105 ? 7.934 -23.438 -10.922 1 94.75 105 ASP A CA 1
ATOM 743 C C . ASP A 1 105 ? 6.895 -24.516 -11.188 1 94.75 105 ASP A C 1
ATOM 745 O O . ASP A 1 105 ? 6.297 -25.062 -10.25 1 94.75 105 ASP A O 1
ATOM 749 N N . GLY A 1 106 ? 6.703 -24.734 -12.57 1 89.38 106 GLY A N 1
ATOM 750 C CA . GLY A 1 106 ? 5.547 -25.562 -12.914 1 89.38 106 GLY A CA 1
ATOM 751 C C . GLY A 1 106 ? 4.227 -24.875 -12.609 1 89.38 106 GLY A C 1
ATOM 752 O O . GLY A 1 106 ? 3.934 -23.812 -13.148 1 89.38 106 GLY A O 1
ATOM 753 N N . ASP A 1 107 ? 3.404 -25.406 -11.672 1 86.25 107 ASP A N 1
ATOM 754 C CA . ASP A 1 107 ? 2.121 -24.812 -11.305 1 86.25 107 ASP A CA 1
ATOM 755 C C . ASP A 1 107 ? 2.17 -24.234 -9.883 1 86.25 107 ASP A C 1
ATOM 757 O O . ASP A 1 107 ? 1.139 -23.859 -9.328 1 86.25 107 ASP A O 1
ATOM 761 N N . VAL A 1 108 ? 3.375 -24.172 -9.445 1 91.06 108 VAL A N 1
ATOM 762 C CA . VAL A 1 108 ? 3.516 -23.781 -8.047 1 91.06 108 VAL A CA 1
ATOM 763 C C . VAL A 1 10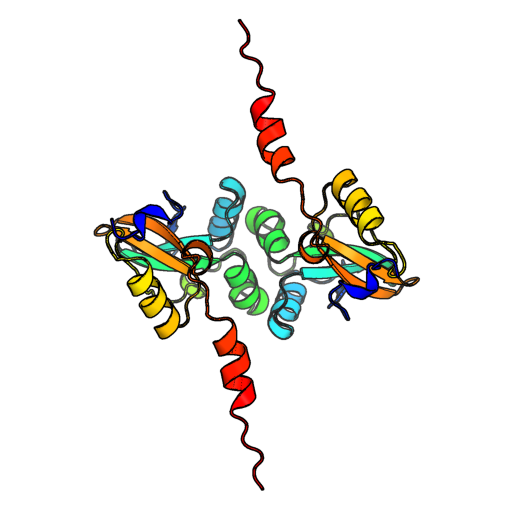8 ? 4.121 -22.375 -7.973 1 91.06 108 VAL A C 1
ATOM 765 O O . VAL A 1 108 ? 5.152 -22.109 -8.586 1 91.06 108 VAL A O 1
ATOM 768 N N . ALA A 1 109 ? 3.424 -21.562 -7.277 1 93.88 109 ALA A N 1
ATOM 769 C CA . ALA A 1 109 ? 4.008 -20.25 -6.969 1 93.88 109 ALA A CA 1
ATOM 770 C C . ALA A 1 109 ? 5.113 -20.375 -5.926 1 93.88 109 ALA A C 1
ATOM 772 O O . ALA A 1 109 ? 4.844 -20.672 -4.758 1 93.88 109 ALA A O 1
ATOM 773 N N . VAL A 1 110 ? 6.355 -20.031 -6.309 1 95.56 110 VAL A N 1
ATOM 774 C CA . VAL A 1 110 ? 7.469 -20.297 -5.402 1 95.56 110 VAL A CA 1
ATOM 775 C C . VAL A 1 110 ? 8.008 -18.969 -4.855 1 95.56 110 VAL A C 1
ATOM 777 O O . VAL A 1 110 ? 8.82 -18.953 -3.934 1 95.56 110 VAL A O 1
ATOM 780 N N . GLY A 1 111 ? 7.574 -17.875 -5.469 1 95.31 111 GLY A N 1
ATOM 781 C CA . GLY A 1 111 ? 8.047 -16.594 -4.984 1 95.31 111 GLY A CA 1
ATOM 782 C C . GLY A 1 111 ? 7.402 -15.414 -5.695 1 95.31 111 GLY A C 1
ATOM 783 O O . GLY A 1 111 ? 6.5 -15.602 -6.516 1 95.31 111 GLY A O 1
ATOM 784 N N . ILE A 1 112 ? 7.785 -14.258 -5.266 1 93.75 112 ILE A N 1
ATOM 785 C CA . ILE A 1 112 ? 7.477 -12.992 -5.926 1 93.75 112 ILE A CA 1
ATOM 786 C C . ILE A 1 112 ? 8.758 -12.195 -6.129 1 93.75 112 ILE A C 1
ATOM 788 O O . ILE A 1 112 ? 9.625 -12.156 -5.25 1 93.75 112 ILE A O 1
ATOM 792 N N . VAL A 1 113 ? 8.828 -11.57 -7.289 1 93.38 113 VAL A N 1
ATOM 793 C CA . VAL A 1 113 ? 9.984 -10.711 -7.531 1 93.38 113 VAL A CA 1
ATOM 794 C C . VAL A 1 113 ? 9.523 -9.328 -7.988 1 93.38 113 VAL A C 1
ATOM 796 O O . VAL A 1 113 ? 8.578 -9.219 -8.773 1 93.38 113 VAL A O 1
ATOM 799 N N . SER A 1 114 ? 10.164 -8.375 -7.422 1 91.19 114 SER A N 1
ATOM 800 C CA . SER A 1 114 ? 9.883 -7.004 -7.832 1 91.19 114 SER A CA 1
ATOM 801 C C . SER A 1 114 ? 11.047 -6.41 -8.617 1 91.19 114 SER A C 1
ATOM 803 O O . SER A 1 114 ? 12.148 -6.965 -8.617 1 91.19 114 SER A O 1
ATOM 805 N N . ILE A 1 115 ? 10.695 -5.355 -9.273 1 87.44 115 ILE A N 1
ATOM 806 C CA . ILE A 1 115 ? 11.742 -4.656 -10.008 1 87.44 115 ILE A CA 1
ATOM 807 C C . ILE A 1 115 ? 12.82 -4.172 -9.039 1 87.44 115 ILE A C 1
ATOM 809 O O . ILE A 1 115 ? 14.008 -4.156 -9.383 1 87.44 115 ILE A O 1
ATOM 813 N N . GLY A 1 116 ? 12.484 -3.838 -7.836 1 85.88 116 GLY A N 1
ATOM 814 C CA . GLY A 1 116 ? 13.445 -3.434 -6.816 1 85.88 116 GLY A CA 1
ATOM 815 C C . GLY A 1 116 ? 14.375 -4.555 -6.398 1 85.88 116 GLY A C 1
ATOM 816 O O . GLY A 1 116 ? 15.523 -4.305 -6.031 1 85.88 116 GLY A O 1
ATOM 817 N N . ASP A 1 117 ? 13.883 -5.672 -6.305 1 86.81 117 ASP A N 1
ATOM 818 C CA . ASP A 1 117 ? 14.688 -6.84 -5.953 1 86.81 117 ASP A CA 1
ATOM 819 C C . ASP A 1 117 ? 15.758 -7.105 -7.004 1 86.81 117 ASP A C 1
ATOM 821 O O . ASP A 1 117 ? 16.781 -7.723 -6.711 1 86.81 117 ASP A O 1
ATOM 825 N N . LEU A 1 118 ? 15.477 -6.715 -8.203 1 86.5 118 LEU A N 1
ATOM 826 C CA . LEU A 1 118 ? 16.391 -7.016 -9.305 1 86.5 118 LEU A CA 1
ATOM 827 C C . LEU A 1 118 ? 17.516 -5.996 -9.375 1 86.5 118 LEU A C 1
ATOM 829 O O . LEU A 1 118 ? 18.484 -6.191 -10.109 1 86.5 118 LEU A O 1
ATOM 833 N N . ALA A 1 119 ? 17.781 -5.102 -8.234 1 69.19 119 ALA A N 1
ATOM 834 C CA . ALA A 1 119 ? 18.844 -4.113 -8.109 1 69.19 119 ALA A CA 1
ATOM 835 C C . ALA A 1 119 ? 19.281 -3.594 -9.477 1 69.19 119 ALA A C 1
ATOM 837 O O . ALA A 1 119 ? 20.391 -3.094 -9.633 1 69.19 119 ALA A O 1
ATOM 838 N N . VAL A 1 120 ? 18.688 -3.848 -10.453 1 57.72 120 VAL A N 1
ATOM 839 C CA . VAL A 1 120 ? 19.234 -3.457 -11.75 1 57.72 120 VAL A CA 1
ATOM 840 C C . VAL A 1 120 ? 19.203 -1.938 -11.891 1 57.72 120 VAL A C 1
ATOM 842 O O . VAL A 1 120 ? 18.156 -1.312 -11.656 1 57.72 120 VAL A O 1
ATOM 845 N N . GLU A 1 121 ? 20.297 -1.36 -11.516 1 48.56 121 GLU A N 1
ATOM 846 C CA . GLU A 1 121 ? 20.562 0.053 -11.758 1 48.56 121 GLU A CA 1
ATOM 847 C C . GLU A 1 121 ? 19.719 0.595 -12.898 1 48.56 121 GLU A C 1
ATOM 849 O O . GLU A 1 121 ? 19.859 0.172 -14.047 1 48.56 121 GLU A O 1
ATOM 854 N N . ARG A 1 122 ? 18.5 0.72 -12.781 1 45.56 122 ARG A N 1
ATOM 855 C CA . ARG A 1 122 ? 17.938 1.545 -13.836 1 45.56 122 ARG A CA 1
ATOM 856 C C . ARG A 1 122 ? 18.828 2.736 -14.156 1 45.56 122 ARG A C 1
ATOM 858 O O . ARG A 1 122 ? 19.438 3.322 -13.25 1 45.56 122 ARG A O 1
ATOM 865 N N . ASP A 1 123 ? 19.531 2.719 -15.133 1 41.31 123 ASP A N 1
ATOM 866 C CA . ASP A 1 123 ? 20.094 3.99 -15.586 1 41.31 123 ASP A CA 1
ATOM 867 C C . ASP A 1 123 ? 19.188 5.156 -15.203 1 41.31 123 ASP A C 1
ATOM 869 O O . ASP A 1 123 ? 18.016 5.203 -15.609 1 41.31 123 ASP A O 1
ATOM 873 N N . PRO A 1 124 ? 19.406 5.703 -14.078 1 39.97 124 PRO A N 1
ATOM 874 C CA . PRO A 1 124 ? 18.656 6.918 -13.758 1 39.97 124 PRO A CA 1
ATOM 875 C C . PRO A 1 124 ? 18.25 7.707 -15 1 39.97 124 PRO A C 1
ATOM 877 O O . PRO A 1 124 ? 17.547 8.719 -14.891 1 39.97 124 PRO A O 1
ATOM 880 N N . THR A 1 125 ? 18.922 7.66 -16.094 1 37.72 125 THR A N 1
ATOM 881 C CA . THR A 1 125 ? 18.703 8.477 -17.281 1 37.72 125 THR A CA 1
ATOM 882 C C . THR A 1 125 ? 17.328 8.203 -17.875 1 37.72 125 THR A C 1
ATOM 884 O O . THR A 1 125 ? 16.875 8.922 -18.781 1 37.72 125 THR A O 1
ATOM 887 N N . SER A 1 126 ? 16.766 7.152 -17.625 1 36.53 126 SER A N 1
ATOM 888 C CA . SER A 1 126 ? 15.523 6.93 -18.375 1 36.53 126 SER A CA 1
ATOM 889 C C . SER A 1 126 ? 14.375 7.738 -17.766 1 36.53 126 SER A C 1
ATOM 891 O O . SER A 1 126 ? 13.5 8.211 -18.5 1 36.53 126 SER A O 1
ATOM 893 N N . ALA A 1 127 ? 14.211 7.895 -16.516 1 39.16 127 ALA A N 1
ATOM 894 C CA . ALA A 1 127 ? 13.188 8.852 -16.109 1 39.16 127 ALA A CA 1
ATOM 895 C C . ALA A 1 127 ? 13.547 10.266 -16.531 1 39.16 127 ALA A C 1
ATOM 897 O O . ALA A 1 127 ? 12.672 11.07 -16.844 1 39.16 127 ALA A O 1
ATOM 898 N N . LEU A 1 128 ? 14.758 10.68 -16.531 1 34.03 128 LEU A N 1
ATOM 899 C CA . LEU A 1 128 ? 15.156 11.969 -17.078 1 34.03 128 LEU A CA 1
ATOM 900 C C . LEU A 1 128 ? 15.086 11.945 -18.609 1 34.03 128 LEU A C 1
ATOM 902 O O . LEU A 1 128 ? 14.961 13 -19.25 1 34.03 128 LEU A O 1
ATOM 906 N N . ALA A 1 129 ? 15.258 10.859 -19.266 1 36.03 129 ALA A N 1
ATOM 907 C CA . ALA A 1 129 ? 15.188 10.875 -20.734 1 36.03 129 ALA A CA 1
ATOM 908 C C . ALA A 1 129 ? 13.758 11.094 -21.203 1 36.03 129 ALA A C 1
ATOM 910 O O . ALA A 1 129 ? 13.531 11.742 -22.234 1 36.03 129 ALA A O 1
ATOM 911 N N . ASP A 1 130 ? 12.742 10.617 -20.641 1 34.75 130 ASP A N 1
ATOM 912 C CA . ASP A 1 130 ? 11.406 10.891 -21.172 1 34.75 130 ASP A CA 1
ATOM 913 C C . ASP A 1 130 ? 10.977 12.328 -20.875 1 34.75 130 ASP A C 1
ATOM 915 O O . ASP A 1 130 ? 10.078 12.859 -21.531 1 34.75 130 ASP A O 1
ATOM 919 N N . ILE A 1 131 ? 11.508 12.914 -19.891 1 33.47 131 ILE A N 1
ATOM 920 C CA . ILE A 1 131 ? 11.188 14.328 -19.734 1 33.47 131 ILE A CA 1
ATOM 921 C C . ILE A 1 131 ? 11.992 15.156 -20.75 1 33.47 131 ILE A C 1
ATOM 923 O O . ILE A 1 131 ? 11.492 16.156 -21.281 1 33.47 131 ILE A O 1
ATOM 927 N N . SER A 1 132 ? 13.125 14.695 -21.062 1 33.28 132 SER A N 1
ATOM 928 C CA . SER A 1 132 ? 13.906 15.578 -21.922 1 33.28 132 SER A CA 1
ATOM 929 C C . SER A 1 132 ? 13.344 15.609 -23.344 1 33.28 132 SER A C 1
ATOM 931 O O . SER A 1 132 ? 13.812 16.391 -24.188 1 33.28 132 SER A O 1
ATOM 933 N N . GLY A 1 133 ? 12.672 14.555 -23.781 1 33.25 133 GLY A N 1
ATOM 934 C CA . GLY A 1 133 ? 12.375 14.664 -25.203 1 33.25 133 GLY A CA 1
ATOM 935 C C . GLY A 1 133 ? 11.32 15.711 -25.516 1 33.25 133 GLY A C 1
ATOM 936 O O . GLY A 1 133 ? 10.703 15.672 -26.578 1 33.25 133 GLY A O 1
ATOM 937 N N . ALA A 1 134 ? 10.781 16.484 -24.594 1 34.84 134 ALA A N 1
ATOM 938 C CA . ALA A 1 134 ? 9.93 17.562 -25.094 1 34.84 134 ALA A CA 1
ATOM 939 C C . ALA A 1 134 ? 10.734 18.578 -25.875 1 34.84 134 ALA A C 1
ATOM 941 O O . ALA A 1 134 ? 11.625 19.234 -25.328 1 34.84 134 ALA A O 1
ATOM 942 N N . GLU A 1 135 ? 11.07 18.234 -27.109 1 31.19 135 GLU A N 1
ATOM 943 C CA . GLU A 1 135 ? 11.594 19.234 -28.031 1 31.19 135 GLU A CA 1
ATOM 944 C C . GLU A 1 135 ? 10.797 20.531 -27.953 1 31.19 135 GLU A C 1
ATOM 946 O O . GLU A 1 135 ? 9.57 20.5 -27.8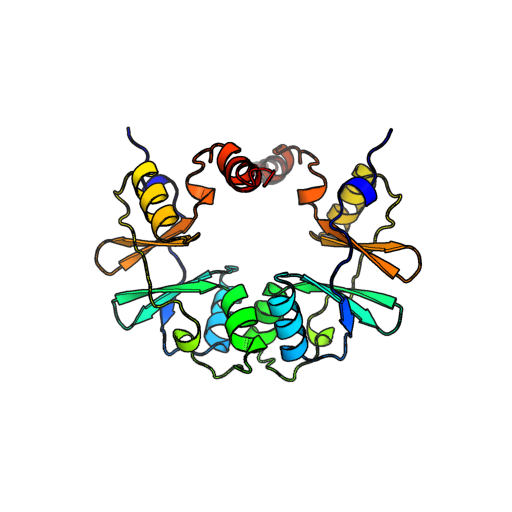12 1 31.19 135 GLU A O 1
ATOM 951 N N . PRO A 1 136 ? 11.391 21.578 -27.656 1 31.2 136 PRO A N 1
ATOM 952 C CA . PRO A 1 136 ? 10.773 22.891 -27.828 1 31.2 136 PRO A CA 1
ATOM 953 C C . PRO A 1 136 ? 10.164 23.078 -29.219 1 31.2 136 PRO A C 1
ATOM 955 O O . PRO A 1 136 ? 10.727 22.609 -30.219 1 31.2 136 PRO A O 1
ATOM 958 N N . ASN A 1 137 ? 8.852 22.766 -29.453 1 30.92 137 ASN A N 1
ATOM 959 C CA . ASN A 1 137 ? 8.289 23.281 -30.688 1 30.92 137 ASN A CA 1
ATOM 960 C C . ASN A 1 137 ? 8.672 24.75 -30.906 1 30.92 137 ASN A C 1
ATOM 962 O O . ASN A 1 137 ? 8.336 25.609 -30.094 1 30.92 137 ASN A O 1
ATOM 966 N N . ASP A 1 138 ? 9.773 25.047 -31.422 1 25.02 138 ASP A N 1
ATOM 967 C CA . ASP A 1 138 ? 9.883 26.281 -32.188 1 25.02 138 ASP A CA 1
ATOM 968 C C . ASP A 1 138 ? 8.852 26.312 -33.312 1 25.02 138 ASP A C 1
ATOM 970 O O . ASP A 1 138 ? 8.562 25.281 -33.938 1 25.02 138 ASP A O 1
ATOM 974 N N . MET B 1 1 ? 23.391 25.719 5.934 1 68.56 1 MET B N 1
ATOM 975 C CA . MET B 1 1 ? 22.078 25.828 6.559 1 68.56 1 MET B CA 1
ATOM 976 C C . MET B 1 1 ? 21.531 24.438 6.887 1 68.56 1 MET B C 1
ATOM 978 O O . MET B 1 1 ? 21.828 23.469 6.203 1 68.56 1 MET B O 1
ATOM 982 N N . VAL B 1 2 ? 20.938 24.375 8.156 1 87.69 2 VAL B N 1
ATOM 983 C CA . VAL B 1 2 ? 20.469 23.078 8.594 1 87.69 2 VAL B CA 1
ATOM 984 C C . VAL B 1 2 ? 19.234 22.672 7.777 1 87.69 2 VAL B C 1
ATOM 986 O O . VAL B 1 2 ? 18.359 23.5 7.523 1 87.69 2 VAL B O 1
ATOM 989 N N . GLN B 1 3 ? 19.297 21.547 7.184 1 93.81 3 GLN B N 1
ATOM 990 C CA . GLN B 1 3 ? 18.141 21.047 6.434 1 93.81 3 GLN B CA 1
ATOM 991 C C . GLN B 1 3 ? 16.938 20.844 7.34 1 93.81 3 GLN B C 1
ATOM 993 O O . GLN B 1 3 ? 17.047 20.266 8.422 1 93.81 3 GLN B O 1
ATOM 998 N N . THR B 1 4 ? 15.812 21.438 6.91 1 96.69 4 THR B N 1
ATOM 999 C CA . THR B 1 4 ? 14.602 21.344 7.711 1 96.69 4 THR B CA 1
ATOM 1000 C C . THR B 1 4 ? 13.602 20.375 7.066 1 96.69 4 THR B C 1
ATOM 1002 O O . THR B 1 4 ? 13.82 19.906 5.945 1 96.69 4 THR B O 1
ATOM 1005 N N . VAL B 1 5 ? 12.5 20.109 7.805 1 96.81 5 VAL B N 1
ATOM 1006 C CA . VAL B 1 5 ? 11.438 19.234 7.324 1 96.81 5 VAL B CA 1
ATOM 1007 C C . VAL B 1 5 ? 10.812 19.812 6.059 1 96.81 5 VAL B C 1
ATOM 1009 O O . VAL B 1 5 ? 10.508 19.078 5.113 1 96.81 5 VAL B O 1
ATOM 1012 N N . ALA B 1 6 ? 10.703 21.078 5.973 1 96 6 ALA B N 1
ATOM 1013 C CA . ALA B 1 6 ? 10.133 21.734 4.805 1 96 6 ALA B CA 1
ATOM 1014 C C . ALA B 1 6 ? 10.938 21.422 3.547 1 96 6 ALA B C 1
ATOM 1016 O O . ALA B 1 6 ? 10.375 21.359 2.449 1 96 6 ALA B O 1
ATOM 1017 N N . ASP B 1 7 ? 12.141 21.125 3.709 1 95.62 7 ASP B N 1
ATOM 1018 C CA . ASP B 1 7 ? 13.047 20.906 2.586 1 95.62 7 ASP B CA 1
ATOM 1019 C C . ASP B 1 7 ? 12.875 19.5 2.02 1 95.62 7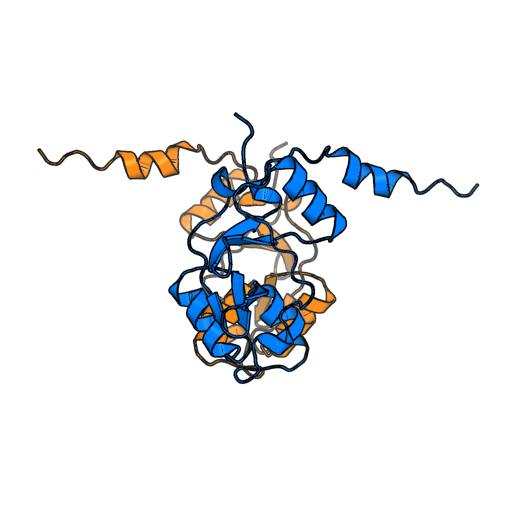 ASP B C 1
ATOM 1021 O O . ASP B 1 7 ? 13.297 19.219 0.893 1 95.62 7 ASP B O 1
ATOM 1025 N N . VAL B 1 8 ? 12.242 18.609 2.801 1 94.88 8 VAL B N 1
ATOM 1026 C CA . VAL B 1 8 ? 12.305 17.203 2.391 1 94.88 8 VAL B CA 1
ATOM 1027 C C . VAL B 1 8 ? 10.898 16.625 2.32 1 94.88 8 VAL B C 1
ATOM 1029 O O . VAL B 1 8 ? 10.688 15.555 1.744 1 94.88 8 VAL B O 1
ATOM 1032 N N . MET B 1 9 ? 9.984 17.312 2.855 1 94.81 9 MET B N 1
ATOM 1033 C CA . MET B 1 9 ? 8.633 16.766 2.934 1 94.81 9 MET B CA 1
ATOM 1034 C C . MET B 1 9 ? 7.973 16.75 1.561 1 94.81 9 MET B C 1
ATOM 1036 O O . MET B 1 9 ? 8.391 17.469 0.658 1 94.81 9 MET B O 1
ATOM 1040 N N . THR B 1 10 ? 7.027 15.883 1.411 1 92.38 10 THR B N 1
ATOM 1041 C CA . THR B 1 10 ? 6.094 15.977 0.295 1 92.38 10 THR B CA 1
ATOM 1042 C C . THR B 1 10 ? 5.023 17.031 0.573 1 92.38 10 THR B C 1
ATOM 1044 O O . THR B 1 10 ? 4.223 16.875 1.498 1 92.38 10 THR B O 1
ATOM 1047 N N . PRO B 1 11 ? 4.953 18.016 -0.231 1 93.75 11 PRO B N 1
ATOM 1048 C CA . PRO B 1 11 ? 4.027 19.125 0.054 1 93.75 11 PRO B CA 1
ATOM 1049 C C . PRO B 1 11 ? 2.604 18.828 -0.419 1 93.75 11 PRO B C 1
ATOM 1051 O O . PRO B 1 11 ? 2.385 17.891 -1.194 1 93.75 11 PRO B O 1
ATOM 1054 N N . ALA B 1 12 ? 1.591 19.641 0.14 1 91.38 12 ALA B N 1
ATOM 1055 C CA . ALA B 1 12 ? 0.188 19.672 -0.266 1 91.38 12 ALA B CA 1
ATOM 1056 C C . ALA B 1 12 ? -0.431 18.281 -0.187 1 91.38 12 ALA B C 1
ATOM 1058 O O . ALA B 1 12 ? -0.964 17.766 -1.177 1 91.38 12 ALA B O 1
ATOM 1059 N N . PRO B 1 13 ? -0.413 17.828 1.028 1 93.94 13 PRO B N 1
ATOM 1060 C CA . PRO B 1 13 ? -0.973 16.484 1.191 1 93.94 13 PRO B CA 1
ATOM 1061 C C . PRO B 1 13 ? -2.482 16.453 0.968 1 93.94 13 PRO B C 1
ATOM 1063 O O . PRO B 1 13 ? -3.178 17.438 1.234 1 93.94 13 PRO B O 1
ATOM 1066 N N . THR B 1 14 ? -2.975 15.375 0.453 1 96.12 14 THR B N 1
ATOM 1067 C CA . THR B 1 14 ? -4.414 15.148 0.415 1 96.12 14 THR B CA 1
ATOM 1068 C C . THR B 1 14 ? -4.957 14.883 1.816 1 96.12 14 THR B C 1
ATOM 1070 O O . THR B 1 14 ? -4.371 14.109 2.58 1 96.12 14 THR B O 1
ATOM 1073 N N . THR B 1 15 ? -6.059 15.547 2.156 1 95.5 15 THR B N 1
ATOM 1074 C CA . THR B 1 15 ? -6.641 15.422 3.488 1 95.5 15 THR B CA 1
ATOM 1075 C C . THR B 1 15 ? -8.023 14.773 3.416 1 95.5 15 THR B C 1
ATOM 1077 O O . THR B 1 15 ? -8.648 14.75 2.352 1 95.5 15 THR B O 1
ATOM 1080 N N . ILE B 1 16 ? -8.438 14.227 4.57 1 96.62 16 ILE B N 1
ATOM 1081 C CA . ILE B 1 16 ? -9.758 13.617 4.676 1 96.62 16 ILE B CA 1
ATOM 1082 C C . ILE B 1 16 ? -10.297 13.797 6.094 1 96.62 16 ILE B C 1
ATOM 1084 O O . ILE B 1 16 ? -9.531 13.805 7.059 1 96.62 16 ILE B O 1
ATOM 1088 N N . GLY B 1 17 ? -11.594 13.953 6.184 1 95.94 17 GLY B N 1
ATOM 1089 C CA . GLY B 1 17 ? -12.211 14.023 7.496 1 95.94 17 GLY B CA 1
ATOM 1090 C C . GLY B 1 17 ? -12.344 12.664 8.164 1 95.94 17 GLY B C 1
ATOM 1091 O O . GLY B 1 17 ? -12.602 11.664 7.496 1 95.94 17 GLY B O 1
ATOM 1092 N N . MET B 1 18 ? -12.273 12.641 9.508 1 94.19 18 MET B N 1
ATOM 1093 C CA . MET B 1 18 ? -12.328 11.391 10.258 1 94.19 18 MET B CA 1
ATOM 1094 C C . MET B 1 18 ? -13.703 10.734 10.117 1 94.19 18 MET B C 1
ATOM 1096 O O . MET B 1 18 ? -13.844 9.531 10.328 1 94.19 18 MET B O 1
ATOM 1100 N N . SER B 1 19 ? -14.68 11.523 9.68 1 96.94 19 SER B N 1
ATOM 1101 C CA . SER B 1 19 ? -16.047 11 9.602 1 96.94 19 SER B CA 1
ATOM 1102 C C . SER B 1 19 ? -16.391 10.578 8.18 1 96.94 19 SER B C 1
ATOM 1104 O O . SER B 1 19 ? -17.516 10.133 7.918 1 96.94 19 SER B O 1
ATOM 1106 N N . GLU B 1 20 ? -15.484 10.742 7.32 1 97.88 20 GLU B N 1
ATOM 1107 C CA . GLU B 1 20 ? -15.695 10.266 5.957 1 97.88 20 GLU B CA 1
ATOM 1108 C C . GLU B 1 20 ? -15.539 8.758 5.867 1 97.88 20 GLU B C 1
ATOM 1110 O O . GLU B 1 20 ? -14.906 8.141 6.73 1 97.88 20 GLU B O 1
ATOM 1115 N N . THR B 1 21 ? -16.141 8.164 4.844 1 98.62 21 THR B N 1
ATOM 1116 C CA . THR B 1 21 ? -16.203 6.711 4.73 1 98.62 21 THR B CA 1
ATOM 1117 C C . THR B 1 21 ? -14.93 6.156 4.109 1 98.62 21 THR B C 1
ATOM 1119 O O . THR B 1 21 ? -14.125 6.91 3.557 1 98.62 21 THR B O 1
ATOM 1122 N N . PHE B 1 22 ? -14.797 4.891 4.242 1 98.69 22 PHE B N 1
ATOM 1123 C CA . PHE B 1 22 ? -13.719 4.18 3.572 1 98.69 22 PHE B CA 1
ATOM 1124 C C . PHE B 1 22 ? -13.766 4.406 2.066 1 98.69 22 PHE B C 1
ATOM 1126 O O . PHE B 1 22 ? -12.734 4.594 1.425 1 98.69 22 PHE B O 1
ATOM 1133 N N . GLN B 1 23 ? -14.938 4.355 1.525 1 98.88 23 GLN B N 1
ATOM 1134 C CA . GLN B 1 23 ? -15.039 4.547 0.083 1 98.88 23 GLN B CA 1
ATOM 1135 C C . GLN B 1 23 ? -14.578 5.945 -0.322 1 98.88 23 GLN B C 1
ATOM 1137 O O . GLN B 1 23 ? -13.891 6.105 -1.331 1 98.88 23 GLN B O 1
ATOM 1142 N N . ALA B 1 24 ? -14.984 6.91 0.431 1 98.75 24 ALA B N 1
ATOM 1143 C CA . ALA B 1 24 ? -14.539 8.273 0.142 1 98.75 24 ALA B CA 1
ATOM 1144 C C . ALA B 1 24 ? -13.023 8.383 0.197 1 98.75 24 ALA B C 1
ATOM 1146 O O . ALA B 1 24 ? -12.406 9.031 -0.654 1 98.75 24 ALA B O 1
ATOM 1147 N N . ALA B 1 25 ? -12.484 7.773 1.211 1 98.56 25 ALA B N 1
ATOM 1148 C CA . ALA B 1 25 ? -11.031 7.754 1.335 1 98.56 25 ALA B CA 1
ATOM 1149 C C . ALA B 1 25 ? -10.383 7.078 0.128 1 98.56 25 ALA B C 1
ATOM 1151 O O . ALA B 1 25 ? -9.43 7.605 -0.449 1 98.56 25 ALA B O 1
ATOM 1152 N N . ALA B 1 26 ? -10.898 5.969 -0.229 1 98.75 26 ALA B N 1
ATOM 1153 C CA . ALA B 1 26 ? -10.367 5.211 -1.364 1 98.75 26 ALA B CA 1
ATOM 1154 C C . ALA B 1 26 ? -10.477 6.02 -2.656 1 98.75 26 ALA B C 1
ATOM 1156 O O . ALA B 1 26 ? -9.555 6.008 -3.479 1 98.75 26 ALA B O 1
ATOM 1157 N N . ARG B 1 27 ? -11.531 6.695 -2.854 1 98.81 27 ARG B N 1
ATOM 1158 C CA . ARG B 1 27 ? -11.711 7.531 -4.035 1 98.81 27 ARG B CA 1
ATOM 1159 C C . ARG B 1 27 ? -10.672 8.648 -4.078 1 98.81 27 ARG B C 1
ATOM 1161 O O . ARG B 1 27 ? -10.125 8.961 -5.137 1 98.81 27 ARG B O 1
ATOM 1168 N N . ALA B 1 28 ? -10.469 9.242 -2.963 1 98.5 28 ALA B N 1
ATOM 1169 C CA . ALA B 1 28 ? -9.453 10.289 -2.885 1 98.5 28 ALA B CA 1
ATOM 1170 C C . ALA B 1 28 ? -8.07 9.727 -3.234 1 98.5 28 ALA B C 1
ATOM 1172 O O . ALA B 1 28 ? -7.312 10.359 -3.973 1 98.5 28 ALA B O 1
ATOM 1173 N N . MET B 1 29 ? -7.77 8.578 -2.703 1 97.94 29 MET B N 1
ATOM 1174 C CA . MET B 1 29 ? -6.484 7.945 -2.988 1 97.94 29 MET B CA 1
ATOM 1175 C C . MET B 1 29 ? -6.352 7.633 -4.473 1 97.94 29 MET B C 1
ATOM 1177 O O . MET B 1 29 ? -5.297 7.855 -5.066 1 97.94 29 MET B O 1
ATOM 1181 N N . ALA B 1 30 ? -7.363 7.156 -5.039 1 97.81 30 ALA B N 1
ATOM 1182 C CA . ALA B 1 30 ? -7.352 6.84 -6.465 1 97.81 30 ALA B CA 1
ATOM 1183 C C . ALA B 1 30 ? -7.207 8.109 -7.305 1 97.81 30 ALA B C 1
ATOM 1185 O O . ALA B 1 30 ? -6.391 8.156 -8.234 1 97.81 30 ALA B O 1
ATOM 1186 N N . ALA B 1 31 ? -7.953 9.07 -6.992 1 97.69 31 ALA B N 1
ATOM 1187 C CA . ALA B 1 31 ? -8 10.305 -7.766 1 97.69 31 ALA B CA 1
ATOM 1188 C C . ALA B 1 31 ? -6.664 11.031 -7.727 1 97.69 31 ALA B C 1
ATOM 1190 O O . ALA B 1 31 ? -6.238 11.625 -8.719 1 97.69 31 ALA B O 1
ATOM 1191 N N . HIS B 1 32 ? -5.961 10.977 -6.641 1 95.88 32 HIS B N 1
ATOM 1192 C CA . HIS B 1 32 ? -4.727 11.734 -6.461 1 95.88 32 HIS B CA 1
ATOM 1193 C C . HIS B 1 32 ? -3.504 10.836 -6.566 1 95.88 32 HIS B C 1
ATOM 1195 O O . HIS B 1 32 ? -2.369 11.305 -6.453 1 95.88 32 HIS B O 1
ATOM 1201 N N . ASP B 1 33 ? -3.752 9.625 -6.73 1 94.88 33 ASP B N 1
ATOM 1202 C CA . ASP B 1 33 ? -2.707 8.609 -6.844 1 94.88 33 ASP B CA 1
ATOM 1203 C C . ASP B 1 33 ? -1.766 8.656 -5.645 1 94.88 33 ASP B C 1
ATOM 1205 O O . ASP B 1 33 ? -0.547 8.758 -5.805 1 94.88 33 ASP B O 1
ATOM 1209 N N . VAL B 1 34 ? -2.354 8.57 -4.449 1 93.56 34 VAL B N 1
ATOM 1210 C CA . VAL B 1 34 ? -1.606 8.555 -3.195 1 93.56 34 VAL B CA 1
ATOM 1211 C C . VAL B 1 34 ? -2.051 7.363 -2.348 1 93.56 34 VAL B C 1
ATOM 1213 O O . VAL B 1 34 ? -3.184 6.895 -2.467 1 93.56 34 VAL B O 1
ATOM 1216 N N . GLY B 1 35 ? -1.147 6.91 -1.448 1 93.5 35 GLY B N 1
ATOM 1217 C CA . GLY B 1 35 ? -1.454 5.793 -0.569 1 93.5 35 GLY B CA 1
ATOM 1218 C C . GLY B 1 35 ? -1.641 6.207 0.878 1 93.5 35 GLY B C 1
ATOM 1219 O O . GLY B 1 35 ? -1.742 5.355 1.765 1 93.5 35 GLY B O 1
ATOM 1220 N N . ALA B 1 36 ? -1.602 7.547 1.076 1 92.81 36 ALA B N 1
ATOM 1221 C CA . ALA B 1 36 ? -1.759 8.094 2.422 1 92.81 36 ALA B CA 1
ATOM 1222 C C . ALA B 1 36 ? -2.562 9.391 2.396 1 92.81 36 ALA B C 1
ATOM 1224 O O . ALA B 1 36 ? -2.389 10.219 1.501 1 92.81 36 ALA B O 1
ATOM 1225 N N . LEU B 1 37 ? -3.422 9.492 3.393 1 94.75 37 LEU B N 1
ATOM 1226 C CA . LEU B 1 37 ? -4.195 10.711 3.602 1 94.75 37 LEU B CA 1
ATOM 1227 C C . LEU B 1 37 ? -3.963 11.266 5 1 94.75 37 LEU B C 1
ATOM 1229 O O . LEU B 1 37 ? -3.861 10.508 5.969 1 94.75 37 LEU B O 1
ATOM 1233 N N . VAL B 1 38 ? -3.908 12.555 5.078 1 93.75 38 VAL B N 1
ATOM 1234 C CA . VAL B 1 38 ? -3.91 13.203 6.383 1 93.75 38 VAL B CA 1
ATOM 1235 C C . VAL B 1 38 ? -5.34 13.289 6.914 1 93.75 38 VAL B C 1
ATOM 1237 O O . VAL B 1 38 ? -6.234 13.773 6.219 1 93.75 38 VAL B O 1
ATOM 1240 N N . VAL B 1 39 ? -5.488 12.883 8.156 1 94.44 39 VAL B N 1
ATOM 1241 C CA . VAL B 1 39 ? -6.828 12.82 8.727 1 94.44 39 VAL B CA 1
ATOM 1242 C C . VAL B 1 39 ? -7.066 14.039 9.617 1 94.44 39 VAL B C 1
ATOM 1244 O O . VAL B 1 39 ? -6.215 14.398 10.438 1 94.44 39 VAL B O 1
ATOM 1247 N N . ARG B 1 40 ? -8.266 14.562 9.414 1 93.06 40 ARG B N 1
ATOM 1248 C CA . ARG B 1 40 ? -8.609 15.742 10.195 1 93.06 40 ARG B CA 1
ATOM 1249 C C . ARG B 1 40 ? -9.898 15.523 10.977 1 93.06 40 ARG B C 1
ATOM 1251 O O . ARG B 1 40 ? -10.789 14.797 10.531 1 93.06 40 ARG B O 1
ATOM 1258 N N . ALA B 1 41 ? -9.953 16.125 12.172 1 91.12 41 ALA B N 1
ATOM 1259 C CA . ALA B 1 41 ? -11.172 16.406 12.922 1 91.12 41 ALA B CA 1
ATOM 1260 C C . ALA B 1 41 ? -11.469 17.891 12.969 1 91.12 41 ALA B C 1
ATOM 1262 O O . ALA B 1 41 ? -10.906 18.625 13.797 1 91.12 41 ALA B O 1
ATOM 1263 N N . GLY B 1 42 ? -12.375 18.375 12.047 1 89.44 42 GLY B N 1
ATOM 1264 C CA . GLY B 1 42 ? -12.469 19.812 11.859 1 89.44 42 GLY B CA 1
ATOM 1265 C C . GLY B 1 42 ? -11.172 20.438 11.367 1 89.44 42 GLY B C 1
ATOM 1266 O O . GLY B 1 42 ? -10.609 20 10.367 1 89.44 42 GLY B O 1
ATOM 1267 N N . PRO B 1 43 ? -10.664 21.422 12.016 1 88.12 43 PRO B N 1
ATOM 1268 C CA . PRO B 1 43 ? -9.43 22.078 11.586 1 88.12 43 PRO B CA 1
ATOM 1269 C C . PRO B 1 43 ? -8.172 21.375 12.086 1 88.12 43 PRO B C 1
ATOM 1271 O O . P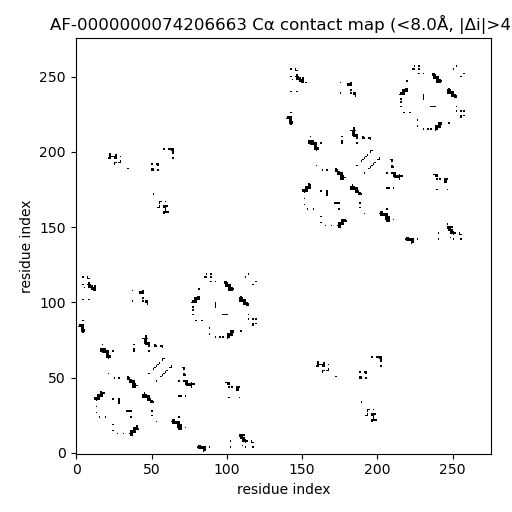RO B 1 43 ? -7.062 21.734 11.68 1 88.12 43 PRO B O 1
ATOM 1274 N N . THR B 1 44 ? -8.406 20.453 12.93 1 88.06 44 THR B N 1
ATOM 1275 C CA . THR B 1 44 ? -7.27 19.844 13.617 1 88.06 44 THR B CA 1
ATOM 1276 C C . THR B 1 44 ? -6.812 18.578 12.891 1 88.06 44 THR B C 1
ATOM 1278 O O . THR B 1 44 ? -7.633 17.75 12.523 1 88.06 44 THR B O 1
ATOM 1281 N N . VAL B 1 45 ? -5.52 18.516 12.648 1 91.44 45 VAL B N 1
ATOM 1282 C CA . VAL B 1 45 ? -4.922 17.297 12.125 1 91.44 45 VAL B CA 1
ATOM 1283 C C . VAL B 1 45 ? -4.816 16.25 13.242 1 91.44 45 VAL B C 1
ATOM 1285 O O . VAL B 1 45 ? -4.277 16.547 14.312 1 91.44 45 VAL B O 1
ATOM 1288 N N . ILE B 1 46 ? -5.305 15.016 12.938 1 87.94 46 ILE B N 1
ATOM 1289 C CA . ILE B 1 46 ? -5.309 14.055 14.031 1 87.94 46 ILE B CA 1
ATOM 1290 C C . ILE B 1 46 ? -4.488 12.828 13.648 1 87.94 46 ILE B C 1
ATOM 1292 O O . ILE B 1 46 ? -4.262 11.938 14.477 1 87.94 46 ILE B O 1
ATOM 1296 N N . GLY B 1 47 ? -4.051 12.734 12.328 1 89 47 GLY B N 1
ATOM 1297 C CA . GLY B 1 47 ? -3.211 11.594 11.992 1 89 47 GLY B CA 1
ATOM 1298 C C . GLY B 1 47 ? -3.121 11.344 10.5 1 89 47 GLY B C 1
ATOM 1299 O O . GLY B 1 47 ? -3.273 12.266 9.695 1 89 47 GLY B O 1
ATOM 1300 N N . ILE B 1 48 ? -2.686 10.055 10.25 1 91.81 48 ILE B N 1
ATOM 1301 C CA . ILE B 1 48 ? -2.545 9.594 8.875 1 91.81 48 ILE B CA 1
ATOM 1302 C C . ILE B 1 48 ? -3.26 8.25 8.711 1 91.81 48 ILE B C 1
ATOM 1304 O O . ILE B 1 48 ? -3.299 7.441 9.641 1 91.81 48 ILE B O 1
ATOM 1308 N N . VAL B 1 49 ? -3.898 8.062 7.555 1 93.44 49 VAL B N 1
ATOM 1309 C CA . VAL B 1 49 ? -4.434 6.762 7.18 1 93.44 49 VAL B CA 1
ATOM 1310 C C . VAL B 1 49 ? -3.855 6.332 5.832 1 93.44 49 VAL B C 1
ATOM 1312 O O . VAL B 1 49 ? -3.744 7.141 4.91 1 93.44 49 VAL B O 1
ATOM 1315 N N . THR B 1 50 ? -3.41 5.113 5.805 1 93.62 50 THR B N 1
ATOM 1316 C CA . THR B 1 50 ? -2.844 4.586 4.566 1 93.62 50 THR B CA 1
ATOM 1317 C C . THR B 1 50 ? -3.775 3.549 3.945 1 93.62 50 THR B C 1
ATOM 1319 O O . THR B 1 50 ? -4.727 3.098 4.586 1 93.62 50 THR B O 1
ATOM 1322 N N . ASP B 1 51 ? -3.529 3.293 2.689 1 95.69 51 ASP B N 1
ATOM 1323 C CA . ASP B 1 51 ? -4.281 2.223 2.045 1 95.69 51 ASP B CA 1
ATOM 1324 C C . ASP B 1 51 ? -4.094 0.898 2.781 1 95.69 51 ASP B C 1
ATOM 1326 O O . ASP B 1 51 ? -5.047 0.135 2.947 1 95.69 51 ASP B O 1
ATOM 1330 N N . ARG B 1 52 ? -2.93 0.729 3.326 1 93.88 52 ARG B N 1
ATOM 1331 C CA . ARG B 1 52 ? -2.699 -0.479 4.113 1 93.88 52 ARG B CA 1
ATOM 1332 C C . ARG B 1 52 ? -3.574 -0.495 5.359 1 93.88 52 ARG B C 1
ATOM 1334 O O . ARG B 1 52 ? -4.094 -1.544 5.746 1 93.88 52 ARG B O 1
ATOM 1341 N N . ASP B 1 53 ? -3.756 0.593 5.996 1 93.88 53 ASP B N 1
ATOM 1342 C CA . ASP B 1 53 ? -4.617 0.671 7.172 1 93.88 53 ASP B CA 1
ATOM 1343 C C . ASP B 1 53 ? -6.043 0.243 6.836 1 93.88 53 ASP B C 1
ATOM 1345 O O . ASP B 1 53 ? -6.672 -0.49 7.605 1 93.88 53 ASP B O 1
ATOM 1349 N N . LEU B 1 54 ? -6.535 0.702 5.727 1 97.81 54 LEU B N 1
ATOM 1350 C CA . LEU B 1 54 ? -7.895 0.36 5.32 1 97.81 54 LEU B CA 1
ATOM 1351 C C . LEU B 1 54 ? -8.047 -1.146 5.133 1 97.81 54 LEU B C 1
ATOM 1353 O O . LEU B 1 54 ? -9.102 -1.712 5.418 1 97.81 54 LEU B O 1
ATOM 1357 N N . VAL B 1 55 ? -6.977 -1.729 4.738 1 98 55 VAL B N 1
ATOM 1358 C CA . VAL B 1 55 ? -7.027 -3.152 4.426 1 98 55 VAL B CA 1
ATOM 1359 C C . VAL B 1 55 ? -6.785 -3.969 5.691 1 98 55 VAL B C 1
ATOM 1361 O O . VAL B 1 55 ? -7.648 -4.746 6.109 1 98 55 VAL B O 1
ATOM 1364 N N . VAL B 1 56 ? -5.715 -3.715 6.395 1 97 56 VAL B N 1
ATOM 1365 C CA . VAL B 1 56 ? -5.273 -4.625 7.445 1 97 56 VAL B CA 1
ATOM 1366 C C . VAL B 1 56 ? -5.988 -4.289 8.75 1 97 56 VAL B C 1
ATOM 1368 O O . VAL B 1 56 ? -6.207 -5.168 9.594 1 97 56 VAL B O 1
ATOM 1371 N N . ARG B 1 57 ? -6.359 -3.107 8.906 1 96.12 57 ARG B N 1
ATOM 1372 C CA . ARG B 1 57 ? -7.059 -2.729 10.125 1 96.12 57 ARG B CA 1
ATOM 1373 C C . ARG B 1 57 ? -8.555 -2.559 9.867 1 96.12 57 ARG B C 1
ATOM 1375 O O . ARG B 1 57 ? -9.352 -2.529 10.812 1 96.12 57 ARG B O 1
ATOM 1382 N N . GLY B 1 58 ? -8.922 -2.385 8.633 1 98.12 58 GLY B N 1
ATOM 1383 C CA . GLY B 1 58 ? -10.32 -2.184 8.273 1 98.12 58 GLY B CA 1
ATOM 1384 C C . GLY B 1 58 ? -10.977 -3.434 7.723 1 98.12 58 GLY B C 1
ATOM 1385 O O . GLY B 1 58 ? -11.609 -4.188 8.461 1 98.12 58 GLY B O 1
ATOM 1386 N N . LEU B 1 59 ? -10.695 -3.709 6.426 1 98.62 59 LEU B N 1
ATOM 1387 C CA . LEU B 1 59 ? -11.312 -4.84 5.738 1 98.62 59 LEU B CA 1
ATOM 1388 C 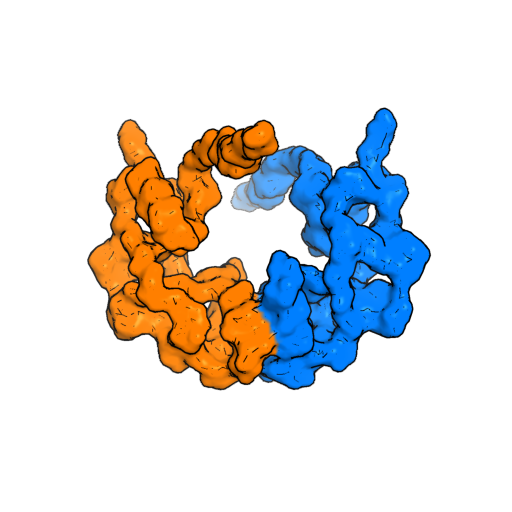C . LEU B 1 59 ? -11.094 -6.133 6.512 1 98.62 59 LEU B C 1
ATOM 1390 O O . LEU B 1 59 ? -12.016 -6.941 6.656 1 98.62 59 LEU B O 1
ATOM 1394 N N . ALA B 1 60 ? -9.914 -6.32 6.973 1 98.56 60 ALA B N 1
ATOM 1395 C CA . ALA B 1 60 ? -9.578 -7.547 7.691 1 98.56 60 ALA B CA 1
ATOM 1396 C C . ALA B 1 60 ? -10.469 -7.723 8.914 1 98.56 60 ALA B C 1
ATOM 1398 O O . ALA B 1 60 ? -10.797 -8.844 9.297 1 98.56 60 ALA B O 1
ATOM 1399 N N . GLU B 1 61 ? -10.898 -6.598 9.484 1 98.19 61 GLU B N 1
ATOM 1400 C CA . GLU B 1 61 ? -11.688 -6.621 10.711 1 98.19 61 GLU B CA 1
ATOM 1401 C C . GLU B 1 61 ? -13.18 -6.477 10.414 1 98.19 61 GLU B C 1
ATOM 1403 O O . GLU B 1 61 ? -13.984 -6.273 11.32 1 98.19 61 GLU B O 1
ATOM 1408 N N . GLY B 1 62 ? -13.539 -6.496 9.188 1 98.44 62 GLY B N 1
ATOM 1409 C CA . GLY B 1 62 ? -14.938 -6.531 8.797 1 98.44 62 GLY B CA 1
ATOM 1410 C C . GLY B 1 62 ? -15.523 -5.156 8.555 1 98.44 62 GLY B C 1
ATOM 1411 O O . GLY B 1 62 ? -16.75 -5.004 8.461 1 98.44 62 GLY B O 1
ATOM 1412 N N . LEU B 1 63 ? -14.68 -4.168 8.508 1 98.12 63 LEU B N 1
ATOM 1413 C CA . LEU B 1 63 ? -15.148 -2.828 8.164 1 98.12 63 LEU B CA 1
ATOM 1414 C C . LEU B 1 63 ? -15.219 -2.65 6.652 1 98.12 63 LEU B C 1
ATOM 1416 O O . LEU B 1 63 ? -14.234 -2.896 5.949 1 98.12 63 LEU B O 1
ATOM 1420 N N . GLY B 1 64 ? -16.375 -2.242 6.145 1 97.25 64 GLY B N 1
ATOM 1421 C CA . GLY B 1 64 ? -16.594 -2.146 4.707 1 97.25 64 GLY B CA 1
ATOM 1422 C C . GLY B 1 64 ? -16.656 -0.716 4.207 1 97.25 64 GLY B C 1
ATOM 1423 O O . GLY B 1 64 ? -16.047 0.18 4.789 1 97.25 64 GLY B O 1
ATOM 1424 N N . LEU B 1 65 ? -17.406 -0.488 3.184 1 98.31 65 LEU B N 1
ATOM 1425 C CA . LEU B 1 65 ? -17.469 0.758 2.428 1 98.31 65 LEU B CA 1
ATOM 1426 C C . LEU B 1 65 ? -17.953 1.905 3.309 1 98.31 65 LEU B C 1
ATOM 1428 O O . LEU B 1 65 ? -17.469 3.033 3.188 1 98.31 65 LEU B O 1
ATOM 1432 N N . GLU B 1 66 ? -18.734 1.602 4.207 1 98.19 66 GLU B N 1
ATOM 1433 C CA . GLU B 1 66 ? -19.438 2.65 4.941 1 98.19 66 GLU B CA 1
ATOM 1434 C C . GLU B 1 66 ? -18.734 2.955 6.266 1 98.19 66 GLU B C 1
ATOM 1436 O O . GLU B 1 66 ? -19.125 3.885 6.977 1 98.19 66 GLU B O 1
ATOM 1441 N N . ALA B 1 67 ? -17.75 2.191 6.625 1 98.12 67 ALA B N 1
ATOM 1442 C CA . ALA B 1 67 ? -17 2.498 7.84 1 98.12 67 ALA B CA 1
ATOM 1443 C C . ALA B 1 67 ? -16.328 3.861 7.73 1 98.12 67 ALA B C 1
ATOM 1445 O O . ALA B 1 67 ? -16.016 4.328 6.633 1 98.12 67 ALA B O 1
ATOM 1446 N N . MET B 1 68 ? -16.094 4.438 8.898 1 97.75 68 MET B N 1
ATOM 1447 C CA . MET B 1 68 ? -15.5 5.77 8.93 1 97.75 68 MET B CA 1
ATOM 1448 C C . MET B 1 68 ? -13.984 5.676 9.078 1 97.75 68 MET B C 1
ATOM 1450 O O . MET B 1 68 ? -13.477 4.809 9.789 1 97.75 68 MET B O 1
ATOM 1454 N N . VAL B 1 69 ? -13.32 6.621 8.453 1 97.25 69 VAL B N 1
ATOM 1455 C CA . VAL B 1 69 ? -11.859 6.699 8.453 1 97.25 69 VAL B CA 1
ATOM 1456 C C . VAL B 1 69 ? -11.344 6.711 9.891 1 97.25 69 VAL B C 1
ATOM 1458 O O . VAL B 1 69 ? -10.336 6.074 10.203 1 97.25 69 VAL B O 1
ATOM 1461 N N . GLY B 1 70 ? -12.039 7.387 10.703 1 94.56 70 GLY B N 1
ATOM 1462 C CA . GLY B 1 70 ? -11.617 7.523 12.086 1 94.56 70 GLY B CA 1
ATOM 1463 C C . GLY B 1 70 ? -11.539 6.199 12.82 1 94.56 70 GLY B C 1
ATOM 1464 O O . GLY B 1 70 ? -10.914 6.109 13.883 1 94.56 70 GLY B O 1
ATOM 1465 N N . GLU B 1 71 ? -12.148 5.168 12.344 1 94.62 71 GLU B N 1
ATOM 1466 C CA . GLU B 1 71 ? -12.156 3.857 12.984 1 94.62 71 GLU B CA 1
ATOM 1467 C C . GLU B 1 71 ? -10.797 3.176 12.867 1 94.62 71 GLU B C 1
ATOM 1469 O O . GLU B 1 71 ? -10.508 2.232 13.602 1 94.62 71 GLU B O 1
ATOM 1474 N N . VAL B 1 72 ? -9.977 3.656 11.891 1 94.12 72 VAL B N 1
ATOM 1475 C CA . VAL B 1 72 ? -8.695 2.988 11.695 1 94.12 72 VAL B CA 1
ATOM 1476 C C . VAL B 1 72 ? -7.559 4 11.812 1 94.12 72 VAL B C 1
ATOM 1478 O O . VAL B 1 72 ? -6.383 3.629 11.805 1 94.12 72 VAL B O 1
ATOM 1481 N N . ALA B 1 73 ? -7.902 5.238 11.766 1 84.56 73 ALA B N 1
ATOM 1482 C CA . ALA B 1 73 ? -6.863 6.262 11.859 1 84.56 73 ALA B CA 1
ATOM 1483 C C . ALA B 1 73 ? -6.273 6.324 13.266 1 84.56 73 ALA B C 1
ATOM 1485 O O . ALA B 1 73 ? -6.984 6.125 14.25 1 84.56 73 ALA B O 1
ATOM 1486 N N . SER B 1 74 ? -4.844 6.176 13.25 1 66.5 74 SER B N 1
ATOM 1487 C CA . SER B 1 74 ? -4.16 6.184 14.539 1 66.5 74 SER B CA 1
ATOM 1488 C C . SER B 1 74 ? -4.367 7.504 15.273 1 66.5 74 SER B C 1
ATOM 1490 O O . SER B 1 74 ? -4.445 8.562 14.641 1 66.5 74 SER B O 1
ATOM 1492 N N . GLU B 1 75 ? -4.883 7.551 16.469 1 61.19 75 GLU B N 1
ATOM 1493 C CA . GLU B 1 75 ? -5.066 8.719 17.328 1 61.19 75 GLU B CA 1
ATOM 1494 C C . GLU B 1 75 ? -3.727 9.281 17.781 1 61.19 75 GLU B C 1
ATOM 1496 O O . GLU B 1 75 ? -3.66 10.398 18.297 1 61.19 75 GLU B O 1
ATOM 1501 N N . ASP B 1 76 ? -2.715 8.508 17.844 1 59.38 76 ASP B N 1
ATOM 1502 C CA . ASP B 1 76 ? -1.505 9.031 18.469 1 59.38 76 ASP B CA 1
ATOM 1503 C C . ASP B 1 76 ? -0.667 9.828 17.469 1 59.38 76 ASP B C 1
ATOM 1505 O O . ASP B 1 76 ? 0.387 9.367 17.031 1 59.38 76 ASP B O 1
ATOM 1509 N N . LEU B 1 77 ? -1.258 10.883 17.062 1 66.88 77 LEU B N 1
ATOM 1510 C CA . LEU B 1 77 ? -0.762 11.625 15.906 1 66.88 77 LEU B CA 1
ATOM 1511 C C . LEU B 1 77 ? 0.442 12.477 16.297 1 66.88 77 LEU B C 1
ATOM 1513 O O . LEU B 1 77 ? 0.353 13.32 17.188 1 66.88 77 LEU B O 1
ATOM 1517 N N . VAL B 1 78 ? 1.61 12.086 16.078 1 85.19 78 VAL B N 1
ATOM 1518 C CA . VAL B 1 78 ? 2.797 12.93 16.062 1 85.19 78 VAL B CA 1
ATOM 1519 C C . VAL B 1 78 ? 2.803 13.812 14.82 1 85.19 78 VAL B C 1
ATOM 1521 O O . VAL B 1 78 ? 2.568 13.32 13.711 1 85.19 78 VAL B O 1
ATOM 1524 N N . THR B 1 79 ? 2.738 15.109 15.164 1 92.88 79 THR B N 1
ATOM 1525 C CA . THR B 1 79 ? 2.938 16.062 14.078 1 92.88 79 THR B CA 1
ATOM 1526 C C . THR B 1 79 ? 4.258 16.812 14.25 1 92.88 79 THR B C 1
ATOM 1528 O O . THR B 1 79 ? 4.785 16.906 15.367 1 92.88 79 THR B O 1
ATOM 1531 N N . ILE B 1 80 ? 4.742 17.297 13.172 1 94.38 80 ILE B N 1
ATOM 1532 C CA . ILE B 1 80 ? 5.992 18.047 13.219 1 94.38 80 ILE B CA 1
ATOM 1533 C C . ILE B 1 80 ? 5.844 19.344 12.43 1 94.38 80 ILE B C 1
ATOM 1535 O O . ILE B 1 80 ? 5.129 19.391 11.43 1 94.38 80 ILE B O 1
ATOM 1539 N N . GLY B 1 81 ? 6.477 20.375 12.945 1 96.38 81 GLY B N 1
ATOM 1540 C CA . GLY B 1 81 ? 6.496 21.641 12.219 1 96.38 81 GLY B CA 1
ATOM 1541 C C . GLY B 1 81 ? 7.48 21.641 11.062 1 96.38 81 GLY B C 1
ATOM 1542 O O . GLY B 1 81 ? 8.461 20.906 11.07 1 96.38 81 GLY B O 1
ATOM 1543 N N . PRO B 1 82 ? 7.16 22.5 10.047 1 96.56 82 PRO B N 1
ATOM 1544 C CA . PRO B 1 82 ? 8.031 22.531 8.875 1 96.56 82 PRO B CA 1
ATOM 1545 C C . PRO B 1 82 ? 9.422 23.078 9.188 1 96.56 82 PRO B C 1
ATOM 1547 O O . PRO B 1 82 ? 10.375 22.828 8.445 1 96.56 82 PRO B O 1
ATOM 1550 N N . GLU B 1 83 ? 9.594 23.75 10.273 1 96.81 83 GLU B N 1
ATOM 1551 C CA . GLU B 1 83 ? 10.852 24.406 10.602 1 96.81 83 GLU B CA 1
ATOM 1552 C C . GLU B 1 83 ? 11.773 23.484 11.383 1 96.81 83 GLU B C 1
ATOM 1554 O O . GLU B 1 83 ? 12.953 23.781 11.57 1 96.81 83 GLU B O 1
ATOM 1559 N N . VAL B 1 84 ? 11.25 22.406 11.82 1 96.19 84 VAL B N 1
ATOM 1560 C CA . VAL B 1 84 ? 12.008 21.469 12.656 1 96.19 84 VAL B CA 1
ATOM 1561 C C . VAL B 1 84 ? 13.164 20.891 11.852 1 96.19 84 VAL B C 1
ATOM 1563 O O . VAL B 1 84 ? 12.984 20.469 10.703 1 96.19 84 VAL B O 1
ATOM 1566 N N . PRO B 1 85 ? 14.406 20.859 12.422 1 96.69 85 PRO B N 1
ATOM 1567 C CA . PRO B 1 85 ? 15.531 20.203 11.75 1 96.69 85 PRO B CA 1
ATOM 1568 C C . PRO B 1 85 ? 15.273 18.734 11.477 1 96.69 85 PRO B C 1
ATOM 1570 O O . PRO B 1 85 ? 14.672 18.047 12.312 1 96.69 85 PRO B O 1
ATOM 1573 N N . VAL B 1 86 ? 15.75 18.188 10.391 1 95.31 86 VAL B N 1
ATOM 1574 C CA . VAL B 1 86 ? 15.516 16.828 9.93 1 95.31 86 VAL B CA 1
ATOM 1575 C C . VAL B 1 86 ? 15.969 15.836 11 1 95.31 86 VAL B C 1
ATOM 1577 O O . VAL B 1 86 ? 15.289 14.836 11.258 1 95.31 86 VAL B O 1
ATOM 1580 N N . GLU B 1 87 ? 17.078 16.125 11.648 1 94.06 87 GLU B N 1
ATOM 1581 C CA . GLU B 1 87 ? 17.609 15.219 12.664 1 94.06 87 GLU B CA 1
ATOM 1582 C C . GLU B 1 87 ? 16.672 15.117 13.859 1 94.06 87 GLU B C 1
ATOM 1584 O O . GLU B 1 87 ? 16.453 14.031 14.406 1 94.06 87 GLU B O 1
ATOM 1589 N N . ALA B 1 88 ? 16.203 16.266 14.273 1 95.12 88 ALA B N 1
ATOM 1590 C CA . ALA B 1 88 ? 15.25 16.281 15.375 1 95.12 88 ALA B CA 1
ATOM 1591 C C . ALA B 1 88 ? 13.961 15.562 15.008 1 95.12 88 ALA B C 1
ATOM 1593 O O . ALA B 1 88 ? 13.383 14.844 15.828 1 95.12 88 ALA B O 1
ATOM 1594 N N . ALA B 1 89 ? 13.523 15.766 13.828 1 95.06 89 ALA B N 1
ATOM 1595 C CA . ALA B 1 89 ? 12.336 15.086 13.336 1 95.06 89 ALA B CA 1
ATOM 1596 C C . ALA B 1 89 ? 12.516 13.57 13.359 1 95.06 89 ALA B C 1
ATOM 1598 O O . ALA B 1 89 ? 11.625 12.836 13.789 1 95.06 89 ALA B O 1
ATOM 1599 N N . ALA B 1 90 ? 13.633 13.141 12.906 1 93.69 90 ALA B N 1
ATOM 1600 C CA . ALA B 1 90 ? 13.93 11.711 12.891 1 93.69 90 ALA B CA 1
ATOM 1601 C C . ALA B 1 90 ? 13.844 11.117 14.297 1 93.69 90 ALA B C 1
ATOM 1603 O O . ALA B 1 90 ? 13.312 10.023 14.484 1 93.69 90 ALA B O 1
ATOM 1604 N N . GLU B 1 91 ? 14.359 11.859 15.266 1 93.62 91 GLU B N 1
ATOM 1605 C CA . GLU B 1 91 ? 14.328 11.398 16.656 1 93.62 91 GLU B CA 1
ATOM 1606 C C . GLU B 1 91 ? 12.898 11.273 17.156 1 93.62 91 GLU B C 1
ATOM 1608 O O . GLU B 1 91 ? 12.547 10.289 17.812 1 93.62 91 GLU B O 1
ATOM 1613 N N . VAL B 1 92 ? 12.148 12.266 16.828 1 91.31 92 VAL B N 1
ATOM 1614 C CA . VAL B 1 92 ? 10.742 12.258 17.234 1 91.31 92 VAL B CA 1
ATOM 1615 C C . VAL B 1 92 ? 10.047 11.031 16.641 1 91.31 92 VAL B C 1
ATOM 1617 O O . VAL B 1 92 ? 9.336 10.32 17.344 1 91.31 92 VAL B O 1
ATOM 1620 N N . MET B 1 93 ? 10.289 10.773 15.43 1 90.31 93 MET B N 1
ATOM 1621 C CA . MET B 1 93 ? 9.625 9.68 14.719 1 90.31 93 MET B CA 1
ATOM 1622 C C . MET B 1 93 ? 10.086 8.328 15.25 1 90.31 93 MET B C 1
ATOM 1624 O O . MET B 1 93 ? 9.273 7.418 15.43 1 90.31 93 MET B O 1
ATOM 1628 N N . ARG B 1 94 ? 11.281 8.172 15.531 1 88.75 94 ARG B N 1
ATOM 1629 C CA . ARG B 1 94 ? 11.82 6.941 16.094 1 88.75 94 ARG B CA 1
ATOM 1630 C C . ARG B 1 94 ? 11.219 6.66 17.469 1 88.75 94 ARG B C 1
ATOM 1632 O O . ARG B 1 94 ? 10.789 5.543 17.75 1 88.75 94 ARG B O 1
ATOM 1639 N N . ASN B 1 95 ? 11.234 7.711 18.266 1 89.88 95 ASN B N 1
ATOM 1640 C CA . ASN B 1 95 ? 10.703 7.57 19.625 1 89.88 95 ASN B CA 1
ATOM 1641 C C . ASN B 1 95 ? 9.227 7.195 19.609 1 89.88 95 ASN B C 1
ATOM 1643 O O . ASN B 1 95 ? 8.766 6.434 20.469 1 89.88 95 ASN B O 1
ATOM 1647 N N . ALA B 1 96 ? 8.57 7.75 18.656 1 87.19 96 ALA B N 1
ATOM 1648 C CA . ALA B 1 96 ? 7.137 7.5 18.562 1 87.19 96 ALA B CA 1
ATOM 1649 C C . ALA B 1 96 ? 6.855 6.246 17.734 1 87.19 96 ALA B C 1
ATOM 1651 O O . ALA B 1 96 ? 5.707 5.797 17.656 1 87.19 96 ALA B O 1
ATOM 1652 N N . ALA B 1 97 ? 7.84 5.707 17.094 1 85.06 97 ALA B N 1
ATOM 1653 C CA . ALA B 1 97 ? 7.746 4.508 16.266 1 85.06 97 ALA B CA 1
ATOM 1654 C C . ALA B 1 97 ? 6.746 4.699 15.133 1 85.06 97 ALA B C 1
ATOM 1656 O O . ALA B 1 97 ? 5.879 3.852 14.914 1 85.06 97 ALA B O 1
ATOM 1657 N N . VAL B 1 98 ? 6.898 5.875 14.469 1 85.88 98 VAL B N 1
ATOM 1658 C CA . VAL B 1 98 ? 6.051 6.164 13.312 1 85.88 98 VAL B CA 1
ATOM 1659 C C . VAL B 1 98 ? 6.918 6.363 12.07 1 85.88 98 VAL B C 1
ATOM 1661 O O . VAL B 1 98 ? 8.016 6.918 12.156 1 85.88 98 VAL B O 1
ATOM 1664 N N . ARG B 1 99 ? 6.352 5.992 10.883 1 86.31 99 ARG B N 1
ATOM 1665 C CA . ARG B 1 99 ? 7.129 6.062 9.648 1 86.31 99 ARG B CA 1
ATOM 1666 C C . ARG B 1 99 ? 6.758 7.301 8.844 1 86.31 99 ARG B C 1
ATOM 1668 O O . ARG B 1 99 ? 7.508 7.723 7.961 1 86.31 99 ARG B O 1
ATOM 1675 N N . ARG B 1 100 ? 5.609 7.766 9.125 1 90.94 100 ARG B N 1
ATOM 1676 C CA . ARG B 1 100 ? 5.137 8.977 8.469 1 90.94 100 ARG B CA 1
ATOM 1677 C C . ARG B 1 100 ? 4.461 9.914 9.461 1 90.94 100 ARG B C 1
ATOM 1679 O O . ARG B 1 100 ? 3.777 9.461 10.383 1 90.94 100 ARG B O 1
ATOM 1686 N N . VAL B 1 101 ? 4.754 11.219 9.227 1 91.94 101 VAL B N 1
ATOM 1687 C CA . VAL B 1 101 ? 4.188 12.219 10.117 1 91.94 101 VAL B CA 1
ATOM 1688 C C . VAL B 1 101 ? 3.684 13.414 9.312 1 91.94 101 VAL B C 1
ATOM 1690 O O . VAL B 1 101 ? 4.352 13.859 8.375 1 91.94 101 VAL B O 1
ATOM 1693 N N . PRO B 1 102 ? 2.479 13.891 9.664 1 94.06 102 PRO B N 1
ATOM 1694 C CA . PRO B 1 102 ? 2.055 15.148 9.047 1 94.06 102 PRO B CA 1
ATOM 1695 C C . PRO B 1 102 ? 2.928 16.328 9.461 1 94.06 102 PRO B C 1
ATOM 1697 O O . PRO B 1 102 ? 3.369 16.406 10.609 1 94.06 102 PRO B O 1
ATOM 1700 N N . VAL B 1 103 ? 3.174 17.109 8.5 1 95.69 103 VAL B N 1
ATOM 1701 C CA . VAL B 1 103 ? 3.803 18.391 8.766 1 95.69 103 VAL B CA 1
ATOM 1702 C C . VAL B 1 103 ? 2.734 19.484 8.859 1 95.69 103 VAL B C 1
ATOM 1704 O O . VAL B 1 103 ? 1.964 19.688 7.922 1 95.69 103 VAL B O 1
ATOM 1707 N N . VAL B 1 104 ? 2.746 20.156 10.055 1 95.81 104 VAL B N 1
ATOM 1708 C CA . VAL B 1 104 ? 1.658 21.078 10.32 1 95.81 104 VAL B CA 1
ATOM 1709 C C . VAL B 1 104 ? 2.229 22.469 10.617 1 95.81 104 VAL B C 1
ATOM 1711 O O . VAL B 1 104 ? 3.195 22.594 11.375 1 95.81 104 VAL B O 1
ATOM 1714 N N . ASP B 1 105 ? 1.716 23.391 9.875 1 94.88 105 ASP B N 1
ATOM 1715 C CA . ASP B 1 105 ? 1.96 24.797 10.148 1 94.88 105 ASP B CA 1
ATOM 1716 C C . ASP B 1 105 ? 0.703 25.484 10.688 1 94.88 105 ASP B C 1
ATOM 1718 O O . ASP B 1 105 ? -0.231 25.75 9.938 1 94.88 105 ASP B O 1
ATOM 1722 N N . GLY B 1 106 ? 0.761 25.672 12.094 1 89.5 106 GLY B N 1
ATOM 1723 C CA . GLY B 1 106 ? -0.492 26.062 12.727 1 89.5 106 GLY B CA 1
ATOM 1724 C C . GLY B 1 106 ? -1.543 24.969 12.688 1 89.5 106 GLY B C 1
ATOM 1725 O O . GLY B 1 106 ? -1.334 23.875 13.227 1 89.5 106 GLY B O 1
ATOM 1726 N N . ASP B 1 107 ? -2.682 25.156 11.992 1 86.25 107 ASP B N 1
ATOM 1727 C CA . ASP B 1 107 ? -3.738 24.156 11.883 1 86.25 107 ASP B CA 1
ATOM 1728 C C . ASP B 1 107 ? -3.822 23.578 10.469 1 86.25 107 ASP B C 1
ATOM 1730 O O . ASP B 1 107 ? -4.762 22.859 10.141 1 86.25 107 ASP B O 1
ATOM 1734 N N . VAL B 1 108 ? -2.799 23.906 9.766 1 91.25 108 VAL B N 1
ATOM 1735 C CA . VAL B 1 108 ? -2.852 23.531 8.352 1 91.25 108 VAL B CA 1
ATOM 1736 C C . VAL B 1 108 ? -1.845 22.422 8.086 1 91.25 108 VAL B C 1
ATOM 1738 O O . VAL B 1 108 ? -0.671 22.531 8.445 1 91.25 108 VAL B O 1
ATOM 1741 N N . ALA B 1 109 ? -2.365 21.391 7.535 1 94.12 109 ALA B N 1
ATOM 1742 C CA . ALA B 1 109 ? -1.464 20.344 7.047 1 94.12 109 ALA B CA 1
ATOM 1743 C C . ALA B 1 109 ? -0.727 20.797 5.793 1 94.12 109 ALA B C 1
ATOM 1745 O O . ALA B 1 109 ? -1.334 20.938 4.727 1 94.12 109 ALA B O 1
ATOM 1746 N N . VAL B 1 110 ? 0.608 20.906 5.875 1 95.69 110 VAL B N 1
ATOM 1747 C CA . VAL B 1 110 ? 1.336 21.484 4.754 1 95.69 110 VAL B CA 1
ATOM 1748 C C . VAL B 1 110 ? 2.148 20.406 4.051 1 95.69 110 VAL B C 1
ATOM 1750 O O . VAL B 1 110 ? 2.691 20.625 2.965 1 95.69 110 VAL B O 1
ATOM 1753 N N . GLY B 1 111 ? 2.258 19.25 4.684 1 95.5 111 GLY B N 1
ATOM 1754 C CA . GLY B 1 111 ? 3.012 18.188 4.059 1 95.5 111 GLY B CA 1
ATOM 1755 C C . GLY B 1 111 ? 2.979 16.891 4.852 1 95.5 111 GLY B C 1
ATOM 1756 O O . GLY B 1 111 ? 2.275 16.781 5.855 1 95.5 111 GLY B O 1
ATOM 1757 N N . ILE B 1 112 ? 3.621 15.906 4.301 1 94 112 ILE B N 1
ATOM 1758 C CA . ILE B 1 112 ? 3.914 14.641 4.961 1 94 112 ILE B CA 1
ATOM 1759 C C . ILE B 1 112 ? 5.406 14.328 4.84 1 94 112 ILE B C 1
ATOM 1761 O O . ILE B 1 112 ? 6.012 14.555 3.791 1 94 112 ILE B O 1
ATOM 1765 N N . VAL B 1 113 ? 5.941 13.82 5.938 1 93.5 113 VAL B N 1
ATOM 1766 C CA . VAL B 1 113 ? 7.34 13.406 5.883 1 93.5 113 VAL B CA 1
ATOM 1767 C C . VAL B 1 113 ? 7.477 11.969 6.375 1 93.5 113 VAL B C 1
ATOM 1769 O O . VAL B 1 113 ? 6.828 11.57 7.344 1 93.5 113 VAL B O 1
ATOM 1772 N N . SER B 1 114 ? 8.266 11.266 5.637 1 91.31 114 SER B N 1
ATOM 1773 C CA . SER B 1 114 ? 8.562 9.898 6.039 1 91.31 114 SER B CA 1
ATOM 1774 C C . SER B 1 114 ? 10 9.758 6.516 1 91.31 114 SER B C 1
ATOM 1776 O O . SER B 1 114 ? 10.82 10.648 6.301 1 91.31 114 SER B O 1
ATOM 1778 N N . ILE B 1 115 ? 10.188 8.664 7.18 1 87.31 115 ILE B N 1
ATOM 1779 C CA . ILE B 1 115 ? 11.547 8.383 7.633 1 87.31 115 ILE B CA 1
ATOM 1780 C C . ILE B 1 115 ? 12.477 8.258 6.43 1 87.31 115 ILE B C 1
ATOM 1782 O O . ILE B 1 115 ? 13.641 8.656 6.496 1 87.31 115 ILE B O 1
ATOM 1786 N N . GLY B 1 116 ? 12 7.777 5.332 1 86.06 116 GLY B N 1
ATOM 1787 C CA . GLY B 1 116 ? 12.781 7.684 4.109 1 86.06 116 GLY B CA 1
ATOM 1788 C C . GLY B 1 116 ? 13.164 9.039 3.543 1 86.06 116 GLY B C 1
ATOM 1789 O O . GLY B 1 116 ? 14.219 9.188 2.922 1 86.06 116 GLY B O 1
ATOM 1790 N N . ASP B 1 117 ? 12.32 9.922 3.592 1 87.06 117 ASP B N 1
ATOM 1791 C CA . ASP B 1 117 ? 12.578 11.273 3.117 1 87.06 117 ASP B CA 1
ATOM 1792 C C . ASP B 1 117 ? 13.711 11.93 3.912 1 87.06 117 ASP B C 1
ATOM 1794 O O . ASP B 1 117 ? 14.375 12.836 3.418 1 87.06 117 ASP B O 1
ATOM 1798 N N . LEU B 1 118 ? 13.852 11.516 5.133 1 86.94 118 LEU B N 1
ATOM 1799 C CA . LEU B 1 118 ? 14.828 12.141 6.016 1 86.94 118 LEU B CA 1
ATOM 1800 C C . LEU B 1 118 ? 16.219 11.57 5.789 1 86.94 118 LEU B C 1
ATOM 1802 O O . LEU B 1 118 ? 17.219 12.117 6.277 1 86.94 118 LEU B O 1
ATOM 1806 N N . ALA B 1 119 ? 16.5 10.75 4.609 1 69.69 119 ALA B N 1
ATOM 1807 C CA . ALA B 1 119 ? 17.781 10.172 4.207 1 69.69 119 ALA B CA 1
ATOM 1808 C C . ALA B 1 119 ? 18.672 9.906 5.422 1 69.69 119 ALA B C 1
ATOM 1810 O O . ALA B 1 119 ? 19.891 9.844 5.301 1 69.69 119 ALA B O 1
ATOM 1811 N N . VAL B 1 120 ? 18.281 9.984 6.516 1 58 120 VAL B N 1
ATOM 1812 C CA . VAL B 1 120 ? 19.203 9.867 7.633 1 58 120 VAL B CA 1
ATOM 1813 C C . VAL B 1 120 ? 19.734 8.438 7.723 1 58 120 VAL B C 1
ATOM 1815 O O . VAL B 1 120 ? 18.938 7.48 7.723 1 58 120 VAL B O 1
ATOM 1818 N N . GLU B 1 121 ? 20.828 8.258 7.082 1 48.81 121 GLU B N 1
ATOM 1819 C CA . GLU B 1 121 ? 21.625 7.035 7.207 1 48.81 121 GLU B CA 1
ATOM 1820 C C . GLU B 1 121 ? 21.297 6.289 8.5 1 48.81 121 GLU B C 1
ATOM 1822 O O . GLU B 1 121 ? 21.516 6.805 9.594 1 48.81 121 GLU B O 1
ATOM 1827 N N . ARG B 1 122 ? 20.219 5.742 8.633 1 45.81 122 ARG B N 1
ATOM 1828 C CA . ARG B 1 122 ? 20.203 4.836 9.773 1 45.81 122 ARG B CA 1
ATOM 1829 C C . ARG B 1 122 ? 21.516 4.059 9.867 1 45.81 122 ARG B C 1
ATOM 1831 O O . ARG B 1 122 ? 22.078 3.654 8.852 1 45.81 122 ARG B O 1
ATOM 1838 N N . ASP B 1 123 ? 22.375 4.418 10.648 1 41.53 123 ASP B N 1
ATOM 1839 C CA . ASP B 1 123 ? 23.438 3.455 10.945 1 41.53 123 ASP B CA 1
ATOM 1840 C C . ASP B 1 123 ? 22.922 2.021 10.812 1 41.53 123 ASP B C 1
ATOM 1842 O O . ASP B 1 123 ? 22 1.613 11.523 1 41.53 123 ASP B O 1
ATOM 1846 N N . PRO B 1 124 ? 23.031 1.503 9.672 1 40.25 124 PRO B N 1
ATOM 1847 C CA . PRO B 1 124 ? 22.703 0.08 9.562 1 40.25 124 PRO B CA 1
ATOM 1848 C C . PRO B 1 124 ? 22.969 -0.689 10.852 1 40.25 124 PRO B C 1
ATOM 1850 O O . PRO B 1 124 ? 22.672 -1.885 10.938 1 40.25 124 PRO B O 1
ATOM 1853 N N . THR B 1 125 ? 23.875 -0.315 11.68 1 38 125 THR B N 1
ATOM 1854 C CA . THR B 1 125 ? 24.312 -1.054 12.859 1 38 125 THR B CA 1
ATOM 1855 C C . THR B 1 125 ? 23.156 -1.244 13.836 1 38 125 THR B C 1
ATOM 1857 O O . THR B 1 125 ? 23.266 -1.999 14.805 1 38 125 THR B O 1
ATOM 1860 N N . SER B 1 126 ? 22.219 -0.477 13.789 1 36.75 126 SER B N 1
ATOM 1861 C CA . SER B 1 126 ? 21.25 -0.654 14.867 1 36.75 126 SER B CA 1
ATOM 1862 C C . SER B 1 126 ? 20.359 -1.864 14.609 1 36.75 126 SER B C 1
ATOM 1864 O O . SER B 1 126 ? 19.953 -2.551 15.547 1 36.75 126 SER B O 1
ATOM 1866 N N . ALA B 1 127 ? 19.922 -2.201 13.43 1 39.41 127 ALA B N 1
ATOM 1867 C CA . ALA B 1 127 ? 19.25 -3.496 13.328 1 39.41 127 ALA B CA 1
ATOM 1868 C C . ALA B 1 127 ? 20.219 -4.637 13.609 1 39.41 127 ALA B C 1
ATOM 1870 O O . ALA B 1 127 ? 19.828 -5.699 14.102 1 39.41 127 ALA B O 1
ATOM 1871 N N . LEU B 1 128 ? 21.438 -4.566 13.258 1 33.69 128 LEU B N 1
ATOM 1872 C CA . LEU B 1 128 ? 22.438 -5.559 13.664 1 33.69 128 LEU B CA 1
ATOM 1873 C C . LEU B 1 128 ? 22.781 -5.406 15.141 1 33.69 128 LEU B C 1
ATOM 1875 O O . LEU B 1 128 ? 23.172 -6.379 15.797 1 33.69 128 LEU B O 1
ATOM 1879 N N . ALA B 1 129 ? 22.719 -4.258 15.727 1 37.03 129 ALA B N 1
ATOM 1880 C CA . ALA B 1 129 ? 23.062 -4.168 17.141 1 37.03 129 ALA B CA 1
ATOM 1881 C C . ALA B 1 129 ? 22 -4.848 18 1 37.03 129 ALA B C 1
ATOM 1883 O O . ALA B 1 129 ? 22.328 -5.449 19.031 1 37.03 129 ALA B O 1
ATOM 1884 N N . ASP B 1 130 ? 20.766 -4.816 17.766 1 34.91 130 ASP B N 1
ATOM 1885 C CA . ASP B 1 130 ? 19.828 -5.504 18.641 1 34.91 130 ASP B CA 1
ATOM 1886 C C . ASP B 1 130 ? 19.891 -7.016 18.438 1 34.91 130 ASP B C 1
ATOM 1888 O O . ASP B 1 130 ? 19.469 -7.781 19.312 1 34.91 130 ASP B O 1
ATOM 1892 N N . ILE B 1 131 ? 20.297 -7.453 17.328 1 34.19 131 ILE B N 1
ATOM 1893 C CA . ILE B 1 131 ? 20.5 -8.891 17.219 1 34.19 131 ILE B CA 1
ATOM 1894 C C . ILE B 1 131 ? 21.781 -9.289 17.938 1 34.19 131 ILE B C 1
ATOM 1896 O O . ILE B 1 131 ? 21.859 -10.336 18.578 1 34.19 131 ILE B O 1
ATOM 1900 N N . SER B 1 132 ? 22.703 -8.422 17.906 1 33.56 132 SER B N 1
ATOM 1901 C CA . SER B 1 132 ? 23.953 -8.898 18.484 1 33.56 132 SER B CA 1
ATOM 1902 C C . SER B 1 132 ? 23.859 -8.977 20.016 1 33.56 132 SER B C 1
ATOM 1904 O O . SER B 1 132 ? 24.75 -9.5 20.672 1 33.56 132 SER B O 1
ATOM 1906 N N . GLY B 1 133 ? 23.016 -8.156 20.656 1 33.56 133 GLY B N 1
ATOM 1907 C CA . GLY B 1 133 ? 23.172 -8.234 22.094 1 33.56 133 GLY B CA 1
ATOM 1908 C C . GLY B 1 133 ? 22.641 -9.531 22.688 1 33.56 133 GLY B C 1
ATOM 1909 O O . GLY B 1 133 ? 22.375 -9.602 23.891 1 33.56 133 GLY B O 1
ATOM 1910 N N . ALA B 1 134 ? 22.156 -10.5 21.969 1 35.59 134 ALA B N 1
ATOM 1911 C CA . ALA B 1 134 ? 21.875 -11.75 22.672 1 35.59 134 ALA B CA 1
ATOM 1912 C C . ALA B 1 134 ? 23.172 -12.375 23.188 1 35.59 134 ALA B C 1
ATOM 1914 O O . ALA B 1 134 ? 24.047 -12.742 22.406 1 35.59 134 ALA B O 1
ATOM 1915 N N . GLU B 1 135 ? 23.688 -11.805 24.25 1 31.88 135 GLU B N 1
ATOM 1916 C CA . GLU B 1 135 ? 24.75 -12.484 24.984 1 31.88 135 GLU B CA 1
ATOM 1917 C C . GLU B 1 135 ? 24.469 -13.977 25.141 1 31.88 135 GLU B C 1
ATOM 1919 O O . GLU B 1 135 ? 23.312 -14.367 25.328 1 31.88 135 GLU B O 1
ATOM 1924 N N . PRO B 1 136 ? 25.281 -14.781 24.688 1 32.09 136 PRO B N 1
ATOM 1925 C CA . PRO B 1 136 ? 25.219 -16.203 25.031 1 32.09 136 PRO B CA 1
ATOM 1926 C C . PRO B 1 136 ? 25.062 -16.438 26.531 1 32.09 136 PRO B C 1
ATOM 1928 O O . PRO B 1 136 ? 25.672 -15.727 27.328 1 32.09 136 PRO B O 1
ATOM 1931 N N . ASN B 1 137 ? 23.828 -16.547 27.094 1 31.23 137 ASN B N 1
ATOM 1932 C CA . ASN B 1 137 ? 23.812 -17.125 28.438 1 31.23 137 ASN B CA 1
ATOM 1933 C C . ASN B 1 137 ? 24.719 -18.359 28.531 1 31.23 137 ASN B C 1
ATOM 1935 O O . ASN B 1 137 ? 24.5 -19.344 27.828 1 31.23 137 ASN B O 1
ATOM 1939 N N . ASP B 1 138 ? 25.969 -18.234 28.75 1 25.45 138 ASP B N 1
ATOM 1940 C CA . ASP B 1 138 ? 26.672 -19.297 29.453 1 25.45 138 ASP B CA 1
ATOM 1941 C C . ASP B 1 138 ? 26 -19.609 30.797 1 25.45 138 ASP B C 1
ATOM 1943 O O . ASP B 1 138 ? 25.516 -18.703 31.469 1 25.45 138 ASP B O 1
#

Sequence (276 aa):
MVQTVADVMTPAPTTIGMSETFQAAARAMAAHDVGALVVRAGPTVIGIVTDRDLVVRGLAEGLGLEAMVGEVASEDLVTIGPEVPVEAAAEVMRNAAVRRVPVVDGDVAVGIVSIGDLAVERDPTSALADISGAEPNDMVQTVADVMTPAPTTIGMSETFQAAARAMAAHDVGALVVRAGPTVIGIVTDRDLVVRGLAEGLGLEAMVGEVASEDLVTIGPEVPVEAAAEVMRNAAVRRVPVVDGDVAVGIVSIGDLAVERDPTSALADISGAEPND

Nearest PDB structures (foldseek):
  2ef7-assembly1_B-2  TM=8.570E-01  e=4.937E-12  Sulfurisphaera tokodaii str. 7
  2ef7-assembly1_A-2  TM=8.333E-01  e=2.862E-12  Sulfurisphaera tokodaii str. 7
  2rc3-assembly2_B  TM=7.899E-01  e=9.243E-11  Nitrosomonas europaea ATCC 19718
  2o16-assembly1_A  TM=7.690E-01  e=1.134E-10  Vibrio cholerae
  1pbj-assembly1_A  TM=7.464E-01  e=1.018E-08  Methanothermobacter thermautotrophicus str. Delta H